Protein 7Z5Z (pdb70)

Sequence (339 aa):
PVLNLNDPQAVERYEEFMRQSPYGQVTQDLGWAKVKNNWEPVDVYLEDDQGAIIAAMSMLLGDTPTDKKFAYASKGPVMDVTDVDLLDRLVDEAVKALDGRAYVLRFDPEVAYSDEFNTTLQDHGYVTRNRNVADAGMHATIQPRLNMVLDLTKFPDAKTTLDLYPSKTKSKIKRPFRDGVEVHSGNSATELDEFFKTYTTMAERHGITHRPIEYFQRMQAAFDADTMRIFVAEREGKLLSSTGIALKYGRKIWYMYAGSSMDGNTYYAPYAVQSEMIQWALDTNTDLYDLGGIESESTDDSLYVFKHVFVKDAPREYIGEIDKVLDPEVYAELVKDGHAC

GO terms:
  GO:0009252 peptidoglycan biosynthetic process (P, IDA)
  GO:0047206 UDP-N-acetylmuramoylpentapeptide-lysine N6-alanyltransferase activity (F, IDA)
  GO:0047206 UDP-N-acetylmuramoylpentapeptide-lysine N6-alanyltransferase activity (F, EXP)

Structure (mmCIF, N/CA/C/O backbone):
data_7Z5Z
#
_entry.id   7Z5Z
#
_cell.length_a   42.190
_cell.length_b   101.490
_cell.length_c   46.260
_cell.angle_alpha   90.000
_cell.angle_beta   102.510
_cell.angle_gamma   90.000
#
_symmetry.space_group_name_H-M   'P 1 21 1'
#
loop_
_entity.id
_entity.type
_entity.pdbx_description
1 polymer 'UDP-N-acetylmuramoylpentapeptide-lysine N(6)-alanyltransferase'
2 polymer "DNA (5'-D(P*AP*CP*C)-R(P*(A9Z))-3')"
3 polymer UDP-MurNAc-pentapeptide
4 non-polymer GLYCEROL
5 non-polymer "URIDINE-5'-DIPHOSPHATE"
6 non-polymer 'N-acetyl-alpha-muramic acid'
7 water water
#
loop_
_atom_site.group_PDB
_atom_site.id
_atom_site.type_symbol
_atom_site.label_atom_id
_atom_site.label_alt_id
_atom_site.label_comp_id
_atom_site.label_asym_id
_atom_site.label_entity_id
_atom_site.label_seq_id
_atom_site.pdbx_PDB_ins_code
_atom_site.Cartn_x
_atom_site.Cartn_y
_atom_site.Cartn_z
_atom_site.occupancy
_atom_site.B_iso_or_equiv
_atom_site.auth_seq_id
_atom_site.auth_comp_id
_atom_site.auth_asym_id
_atom_site.auth_atom_id
_atom_site.pdbx_PDB_model_num
ATOM 1 N N . PRO A 1 2 ? -10.482 -16.860 0.152 1.00 32.60 1 PRO A N 1
ATOM 2 C CA . PRO A 1 2 ? -9.438 -17.471 -0.675 1.00 35.11 1 PRO A CA 1
ATOM 3 C C . PRO A 1 2 ? -8.038 -17.109 -0.192 1.00 31.36 1 PRO A C 1
ATOM 4 O O . PRO A 1 2 ? -7.884 -16.205 0.629 1.00 29.95 1 PRO A O 1
ATOM 8 N N . VAL A 1 3 ? -7.035 -17.836 -0.675 1.00 30.58 2 VAL A N 1
ATOM 9 C CA . VAL A 1 3 ? -5.637 -17.534 -0.396 1.00 27.95 2 VAL A CA 1
ATOM 10 C C . VAL A 1 3 ? -5.073 -16.737 -1.561 1.00 32.60 2 VAL A C 1
ATOM 11 O O . VAL A 1 3 ? -5.401 -16.993 -2.726 1.00 35.76 2 VAL A O 1
ATOM 15 N N . LEU A 1 4 ? -4.218 -15.764 -1.251 1.00 27.53 3 LEU A N 1
ATOM 16 C CA . LEU A 1 4 ? -3.651 -14.910 -2.278 1.00 29.60 3 LEU A CA 1
ATOM 17 C C . LEU A 1 4 ? -2.458 -15.612 -2.912 1.00 29.83 3 LEU A C 1
ATOM 18 O O . LEU A 1 4 ? -1.579 -16.112 -2.206 1.00 28.92 3 LEU A O 1
ATOM 23 N N . ASN A 1 5 ? -2.429 -15.650 -4.240 1.00 28.55 4 ASN A N 1
ATOM 24 C CA . ASN A 1 5 ? -1.272 -16.159 -4.968 1.00 33.42 4 ASN A CA 1
ATOM 25 C C . ASN A 1 5 ? -0.292 -15.004 -5.144 1.00 33.56 4 ASN A C 1
ATOM 26 O O . ASN A 1 5 ? -0.519 -14.097 -5.954 1.00 31.02 4 ASN A O 1
ATOM 31 N N . LEU A 1 6 ? 0.798 -15.039 -4.381 1.00 32.80 5 LEU A N 1
ATOM 32 C CA . LEU A 1 6 ? 1.763 -13.947 -4.397 1.00 34.07 5 LEU A CA 1
ATOM 33 C C . LEU A 1 6 ? 2.461 -13.784 -5.743 1.00 34.55 5 LEU A C 1
ATOM 34 O O . LEU A 1 6 ? 3.098 -12.751 -5.968 1.00 33.91 5 LEU A O 1
ATOM 39 N N . ASN A 1 7 ? 2.340 -14.759 -6.646 1.00 34.29 6 ASN A N 1
ATOM 40 C CA . ASN A 1 7 ? 2.957 -14.697 -7.966 1.00 35.18 6 ASN A CA 1
ATOM 41 C C . ASN A 1 7 ? 2.026 -14.154 -9.051 1.00 36.92 6 ASN A C 1
ATOM 42 O O . ASN A 1 7 ? 2.427 -14.081 -10.214 1.00 34.95 6 ASN A O 1
ATOM 47 N N . ASP A 1 8 ? 0.800 -13.764 -8.699 1.00 34.28 7 ASP A N 1
ATOM 48 C CA . ASP A 1 8 ? -0.190 -13.251 -9.642 1.00 33.47 7 ASP A CA 1
ATOM 49 C C . ASP A 1 8 ? -0.283 -11.749 -9.405 1.00 32.98 7 ASP A C 1
ATOM 50 O O . ASP A 1 8 ? -0.932 -11.317 -8.441 1.00 33.24 7 ASP A O 1
ATOM 55 N N . PRO A 1 9 ? 0.344 -10.911 -10.237 1.00 33.38 8 PRO A N 1
ATOM 56 C CA . PRO A 1 9 ? 0.383 -9.471 -9.919 1.00 33.58 8 PRO A CA 1
ATOM 57 C C . PRO A 1 9 ? -0.982 -8.820 -9.921 1.00 33.58 8 PRO A C 1
ATOM 58 O O . PRO A 1 9 ? -1.209 -7.863 -9.167 1.00 31.08 8 PRO A O 1
ATOM 62 N N . GLN A 1 10 ? -1.902 -9.302 -10.751 1.00 32.73 9 GLN A N 1
ATOM 63 C CA . GLN A 1 10 ? -3.245 -8.742 -10.753 1.00 34.41 9 GLN A CA 1
ATOM 64 C C . GLN A 1 10 ? -3.952 -9.021 -9.430 1.00 32.93 9 GLN A C 1
ATOM 65 O O . GLN A 1 10 ? -4.552 -8.120 -8.833 1.00 33.00 9 GLN A O 1
ATOM 71 N N . ALA A 1 11 ? -3.879 -10.264 -8.944 1.00 32.38 10 ALA A N 1
ATOM 72 C CA . ALA A 1 11 ? -4.443 -10.561 -7.633 1.00 31.04 10 ALA A CA 1
ATOM 73 C C . ALA A 1 11 ? -3.756 -9.754 -6.538 1.00 29.74 10 ALA A C 1
ATOM 74 O O . ALA A 1 11 ? -4.417 -9.247 -5.626 1.00 29.18 10 ALA A O 1
ATOM 76 N N . VAL A 1 12 ? -2.426 -9.638 -6.600 1.00 28.78 11 VAL A N 1
ATOM 77 C CA . VAL A 1 12 ? -1.697 -8.889 -5.578 1.00 28.25 11 VAL A CA 1
ATOM 78 C C . VAL A 1 12 ? -2.117 -7.426 -5.578 1.00 30.70 11 VAL A C 1
ATOM 79 O O . VAL A 1 12 ? -2.322 -6.821 -4.513 1.00 30.30 11 VAL A O 1
ATOM 83 N N . GLU A 1 13 ? -2.284 -6.840 -6.767 1.00 29.56 12 GLU A N 1
ATOM 84 C CA . GLU A 1 13 ? -2.705 -5.444 -6.836 1.00 33.85 12 GLU A CA 1
ATOM 85 C C . GLU A 1 13 ? -4.106 -5.254 -6.274 1.00 31.76 12 GLU A C 1
ATOM 86 O O . GLU A 1 13 ? -4.362 -4.274 -5.569 1.00 30.64 12 GLU A O 1
ATOM 92 N N . ARG A 1 14 ? -5.021 -6.185 -6.561 1.00 30.94 13 ARG A N 1
ATOM 93 C CA . ARG A 1 14 ? -6.374 -6.082 -6.024 1.00 28.63 13 ARG A CA 1
ATOM 94 C C . ARG A 1 14 ? -6.367 -6.168 -4.500 1.00 28.76 13 ARG A C 1
ATOM 95 O O . ARG A 1 14 ? -7.096 -5.432 -3.821 1.00 29.07 13 ARG A O 1
ATOM 103 N N . TYR A 1 15 ? -5.547 -7.066 -3.947 1.00 28.00 14 TYR A N 1
ATOM 104 C CA . TYR A 1 15 ? -5.389 -7.165 -2.498 1.00 25.61 14 TYR A CA 1
ATOM 105 C C . TYR A 1 15 ? -4.804 -5.877 -1.934 1.00 28.40 14 TYR A C 1
ATOM 106 O O . TYR A 1 15 ? -5.277 -5.348 -0.922 1.00 26.65 14 TYR A O 1
ATOM 115 N N . GLU A 1 16 ? -3.765 -5.357 -2.583 1.00 28.21 15 GLU A N 1
ATOM 116 C CA . GLU A 1 16 ? -3.156 -4.121 -2.113 1.00 29.24 15 GLU A CA 1
ATOM 117 C C . GLU A 1 16 ? -4.131 -2.956 -2.183 1.00 28.27 15 GLU A C 1
ATOM 118 O O . GLU A 1 16 ? -4.137 -2.098 -1.292 1.00 28.79 15 GLU A O 1
ATOM 124 N N . GLU A 1 17 ? -4.940 -2.883 -3.247 1.00 28.29 16 GLU A N 1
ATOM 125 C CA . GLU A 1 17 ? -5.916 -1.794 -3.337 1.00 30.36 16 GLU A CA 1
ATOM 126 C C . GLU A 1 17 ? -6.903 -1.834 -2.181 1.00 28.09 16 GLU A C 1
ATOM 127 O O . GLU A 1 17 ? -7.217 -0.795 -1.590 1.00 29.89 16 GLU A O 1
ATOM 133 N N . PHE A 1 18 ? -7.392 -3.022 -1.830 1.00 27.11 17 PHE A N 1
ATOM 134 C CA . PHE A 1 18 ? -8.245 -3.124 -0.651 1.00 25.10 17 PHE A CA 1
ATOM 135 C C . PHE A 1 18 ? -7.512 -2.629 0.587 1.00 24.06 17 PHE A C 1
ATOM 136 O O . PHE A 1 18 ? -8.067 -1.875 1.396 1.00 24.42 17 PHE A O 1
ATOM 144 N N . MET A 1 19 ? -6.257 -3.057 0.760 1.00 25.84 18 MET A N 1
ATOM 145 C CA . MET A 1 19 ? -5.533 -2.749 1.987 1.00 23.10 18 MET A CA 1
ATOM 146 C C . MET A 1 19 ? -5.292 -1.248 2.117 1.00 26.16 18 MET A C 1
ATOM 147 O O . MET A 1 19 ? -5.532 -0.660 3.181 1.00 29.52 18 MET A O 1
ATOM 152 N N . ARG A 1 20 ? -4.880 -0.606 1.022 1.00 24.76 19 ARG A N 1
ATOM 153 C CA . ARG A 1 20 ? -4.508 0.807 1.065 1.00 26.48 19 ARG A CA 1
ATOM 154 C C . ARG A 1 20 ? -5.712 1.720 1.248 1.00 28.18 19 ARG A C 1
ATOM 155 O O . ARG A 1 20 ? -5.559 2.853 1.723 1.00 30.57 19 ARG A O 1
ATOM 163 N N . GLN A 1 21 ? -6.899 1.274 0.857 1.00 27.20 20 GLN A N 1
ATOM 164 C CA . GLN A 1 21 ? -8.088 2.114 0.876 1.00 29.71 20 GLN A CA 1
ATOM 165 C C . GLN A 1 21 ? -9.009 1.837 2.063 1.00 28.46 20 GLN A C 1
ATOM 166 O O . GLN A 1 21 ? -9.948 2.609 2.293 1.00 28.58 20 GLN A O 1
ATOM 172 N N . SER A 1 22 ? -8.761 0.766 2.821 1.00 27.06 21 SER A N 1
ATOM 173 C CA . SER A 1 22 ? -9.626 0.431 3.947 1.00 25.42 21 SER A CA 1
ATOM 174 C C . SER A 1 22 ? -9.379 1.371 5.123 1.00 28.26 21 SER A C 1
ATOM 175 O O . SER A 1 22 ? -8.227 1.657 5.458 1.00 24.70 21 SER A O 1
ATOM 178 N N . PRO A 1 23 ? -10.433 1.800 5.824 1.00 26.95 22 PRO A N 1
ATOM 179 C CA . PRO A 1 23 ? -10.218 2.527 7.086 1.00 25.99 22 PRO A CA 1
ATOM 180 C C . PRO A 1 23 ? -9.529 1.701 8.156 1.00 25.14 22 PRO A C 1
ATOM 181 O O . PRO A 1 23 ? -9.042 2.268 9.135 1.00 26.79 22 PRO A O 1
ATOM 185 N N . TYR A 1 24 ? -9.467 0.380 8.003 1.00 23.77 23 TYR A N 1
ATOM 186 C CA . TYR A 1 24 ? -8.786 -0.497 8.947 1.00 23.23 23 TYR A CA 1
ATOM 187 C C . TYR A 1 24 ? -7.370 -0.848 8.504 1.00 22.64 23 TYR A C 1
ATOM 188 O O . TYR A 1 24 ? -6.719 -1.683 9.143 1.00 24.25 23 TYR A O 1
ATOM 197 N N . GLY A 1 25 ? -6.887 -0.233 7.425 1.00 22.26 24 GLY A N 1
ATOM 198 C CA . GLY A 1 25 ? -5.583 -0.588 6.898 1.00 23.40 24 GLY A CA 1
ATOM 199 C C . GLY A 1 25 ? -4.467 -0.285 7.877 1.00 26.32 24 GLY A C 1
ATOM 200 O O . GLY A 1 25 ? -4.525 0.668 8.651 1.00 25.02 24 GLY A O 1
ATOM 201 N N . GLN A 1 26 ? -3.433 -1.126 7.833 1.00 21.78 25 GLN A N 1
ATOM 202 C CA . GLN A 1 26 ? -2.283 -1.020 8.714 1.00 24.69 25 GLN A CA 1
ATOM 203 C C . GLN A 1 26 ? -1.052 -1.334 7.883 1.00 22.54 25 GLN A C 1
ATOM 204 O O . GLN A 1 26 ? -1.086 -2.234 7.034 1.00 21.60 25 GLN A O 1
ATOM 210 N N . VAL A 1 27 ? 0.031 -0.587 8.108 1.00 22.39 26 VAL A N 1
ATOM 211 C CA . VAL A 1 27 ? 1.241 -0.850 7.339 1.00 22.01 26 VAL A CA 1
ATOM 212 C C . VAL A 1 27 ? 1.755 -2.265 7.586 1.00 21.61 26 VAL A C 1
ATOM 213 O O . VAL A 1 27 ? 2.258 -2.920 6.662 1.00 22.91 26 VAL A O 1
ATOM 217 N N . THR A 1 28 ? 1.610 -2.773 8.812 1.00 21.84 27 THR A N 1
ATOM 218 C CA . THR A 1 28 ? 2.045 -4.135 9.130 1.00 21.21 27 THR A CA 1
ATOM 219 C C . THR A 1 28 ? 1.181 -5.221 8.503 1.00 23.02 27 THR A C 1
ATOM 220 O O . THR A 1 28 ? 1.528 -6.400 8.616 1.00 23.01 27 THR A O 1
ATOM 224 N N . GLN A 1 29 ? 0.059 -4.858 7.879 1.00 20.92 28 GLN A N 1
ATOM 225 C CA . GLN A 1 29 ? -0.735 -5.782 7.088 1.00 21.26 28 GLN A CA 1
ATOM 226 C C . GLN A 1 29 ? -0.526 -5.599 5.596 1.00 23.17 28 GLN A C 1
ATOM 227 O O . GLN A 1 29 ? -1.071 -6.366 4.801 1.00 23.16 28 GLN A O 1
ATOM 233 N N . ASP A 1 30 ? 0.235 -4.590 5.190 1.00 23.45 29 ASP A N 1
ATOM 234 C CA . ASP A 1 30 ? 0.529 -4.434 3.782 1.00 23.70 29 ASP A CA 1
ATOM 235 C C . ASP A 1 30 ? 1.433 -5.576 3.342 1.00 26.19 29 ASP A C 1
ATOM 236 O O . ASP A 1 30 ? 2.196 -6.129 4.139 1.00 25.70 29 ASP A O 1
ATOM 241 N N . LEU A 1 31 ? 1.349 -5.932 2.060 1.00 26.10 30 LEU A N 1
ATOM 242 C CA . LEU A 1 31 ? 2.246 -6.973 1.572 1.00 26.26 30 LEU A CA 1
ATOM 243 C C . LEU A 1 31 ? 3.701 -6.527 1.576 1.00 27.38 30 LEU A C 1
ATOM 244 O O . LEU A 1 31 ? 4.594 -7.379 1.585 1.00 29.86 30 LEU A O 1
ATOM 249 N N . GLY A 1 32 ? 3.966 -5.220 1.584 1.00 26.68 31 GLY A N 1
ATOM 250 C CA . GLY A 1 32 ? 5.348 -4.780 1.716 1.00 26.36 31 GLY A CA 1
ATOM 251 C C . GLY A 1 32 ? 5.963 -5.135 3.049 1.00 24.71 31 GLY A C 1
ATOM 252 O O . GLY A 1 32 ? 7.193 -5.226 3.149 1.00 24.44 31 GLY A O 1
ATOM 253 N N . TRP A 1 33 ? 5.137 -5.359 4.075 1.00 22.96 32 TRP A N 1
ATOM 254 C CA . TRP A 1 33 ? 5.664 -5.738 5.380 1.00 23.34 32 TRP A CA 1
ATOM 255 C C . TRP A 1 33 ? 6.359 -7.094 5.328 1.00 24.10 32 TRP A C 1
ATOM 256 O O . TRP A 1 33 ? 7.335 -7.319 6.061 1.00 22.82 32 TRP A O 1
ATOM 267 N N . ALA A 1 34 ? 5.899 -7.994 4.452 1.00 24.53 33 ALA A N 1
ATOM 268 C CA . ALA A 1 34 ? 6.581 -9.275 4.291 1.00 25.44 33 ALA A CA 1
ATOM 269 C C . ALA A 1 34 ? 7.986 -9.093 3.733 1.00 24.50 33 ALA A C 1
ATOM 270 O O . ALA A 1 34 ? 8.883 -9.878 4.056 1.00 27.31 33 ALA A O 1
ATOM 272 N N . LYS A 1 35 ? 8.193 -8.084 2.885 1.00 25.24 34 LYS A N 1
ATOM 273 C CA . LYS A 1 35 ? 9.544 -7.812 2.388 1.00 27.09 34 LYS A CA 1
ATOM 274 C C . LYS A 1 35 ? 10.452 -7.296 3.498 1.00 27.34 34 LYS A C 1
ATOM 275 O O . LYS A 1 35 ? 11.654 -7.597 3.522 1.00 26.39 34 LYS A O 1
ATOM 281 N N . VAL A 1 36 ? 9.903 -6.484 4.402 1.00 25.76 35 VAL A N 1
ATOM 282 C CA . VAL A 1 36 ? 10.625 -6.087 5.607 1.00 24.18 35 VAL A CA 1
ATOM 283 C C . VAL A 1 36 ? 10.975 -7.309 6.449 1.00 25.30 35 VAL A C 1
ATOM 284 O O . VAL A 1 36 ? 12.143 -7.529 6.802 1.00 25.49 35 VAL A O 1
ATOM 288 N N . LYS A 1 37 ? 9.969 -8.125 6.773 1.00 23.32 36 LYS A N 1
ATOM 289 C CA . LYS A 1 37 ? 10.137 -9.333 7.583 1.00 23.44 36 LYS A CA 1
ATOM 290 C C . LYS A 1 37 ? 10.567 -10.501 6.698 1.00 26.10 36 LYS A C 1
ATOM 291 O O . LYS A 1 37 ? 9.885 -11.511 6.592 1.00 23.97 36 LYS A O 1
ATOM 297 N N . ASN A 1 38 ? 11.731 -10.348 6.060 1.00 25.09 37 ASN A N 1
ATOM 298 C CA . ASN A 1 38 ? 12.120 -11.309 5.035 1.00 29.68 37 ASN A CA 1
ATOM 299 C C . ASN A 1 38 ? 12.539 -12.656 5.611 1.00 25.43 37 ASN A C 1
ATOM 300 O O . ASN A 1 38 ? 12.677 -13.611 4.842 1.00 28.05 37 ASN A O 1
ATOM 305 N N . ASN A 1 39 ? 12.711 -12.764 6.931 1.00 24.65 38 ASN A N 1
ATOM 306 C CA . ASN A 1 39 ? 12.979 -14.032 7.600 1.00 26.34 38 ASN A CA 1
ATOM 307 C C . ASN A 1 39 ? 11.722 -14.794 7.998 1.00 24.65 38 ASN A C 1
ATOM 308 O O . ASN A 1 39 ? 11.835 -15.861 8.611 1.00 28.50 38 ASN A O 1
ATOM 313 N N . TRP A 1 40 ? 10.545 -14.284 7.653 1.00 23.22 39 TRP A N 1
ATOM 314 C CA . TRP A 1 40 ? 9.259 -14.915 7.925 1.00 24.85 39 TRP A CA 1
ATOM 315 C C . TRP A 1 40 ? 8.631 -15.344 6.605 1.00 24.93 39 TRP A C 1
ATOM 316 O O . TRP A 1 40 ? 8.929 -14.776 5.549 1.00 25.85 39 TRP A O 1
ATOM 327 N N . GLU A 1 41 ? 7.756 -16.353 6.667 1.00 25.45 40 GLU A N 1
ATOM 328 C CA . GLU A 1 41 ? 7.070 -16.847 5.474 1.00 25.19 40 GLU A CA 1
ATOM 329 C C . GLU A 1 41 ? 5.687 -16.224 5.379 1.00 24.18 40 GLU A C 1
ATOM 330 O O . GLU A 1 41 ? 4.922 -16.299 6.350 1.00 25.62 40 GLU A O 1
ATOM 336 N N . PRO A 1 42 ? 5.333 -15.608 4.246 1.00 24.71 41 PRO A N 1
ATOM 337 C CA . PRO A 1 42 ? 4.027 -14.948 4.127 1.00 24.28 41 PRO A CA 1
ATOM 338 C C . PRO A 1 42 ? 2.954 -15.898 3.634 1.00 23.17 41 PRO A C 1
ATOM 339 O O . PRO A 1 42 ? 3.171 -16.719 2.740 1.00 27.26 41 PRO A O 1
ATOM 343 N N . VAL A 1 43 ? 1.771 -15.761 4.236 1.00 24.19 42 VAL A N 1
ATOM 344 C CA . VAL A 1 43 ? 0.556 -16.444 3.802 1.00 24.25 42 VAL A CA 1
ATOM 345 C C . VAL A 1 43 ? -0.574 -15.438 3.986 1.00 24.76 42 VAL A C 1
ATOM 346 O O . VAL A 1 43 ? -0.758 -14.910 5.086 1.00 23.77 42 VAL A O 1
ATOM 350 N N . ASP A 1 44 ? -1.299 -15.136 2.915 1.00 24.82 43 ASP A N 1
ATOM 351 C CA . ASP A 1 44 ? -2.304 -14.073 2.942 1.00 22.62 43 ASP A CA 1
ATOM 352 C C . ASP A 1 44 ? -3.648 -14.588 2.441 1.00 25.13 43 ASP A C 1
ATOM 353 O O . ASP A 1 44 ? -3.716 -15.319 1.449 1.00 27.33 43 ASP A O 1
ATOM 358 N N . VAL A 1 45 ? -4.720 -14.198 3.126 1.00 24.90 44 VAL A N 1
ATOM 359 C CA . VAL A 1 45 ? -6.058 -14.652 2.767 1.00 23.58 44 VAL A CA 1
ATOM 360 C C . VAL A 1 45 ? -7.018 -13.473 2.770 1.00 24.66 44 VAL A C 1
ATOM 361 O O . VAL A 1 45 ? -6.747 -12.419 3.347 1.00 25.53 44 VAL A O 1
ATOM 365 N N . TYR A 1 46 ? -8.172 -13.678 2.149 1.00 26.11 45 TYR A N 1
ATOM 366 C CA . TYR A 1 46 ? -9.166 -12.615 2.061 1.00 23.07 45 TYR A CA 1
ATOM 367 C C . TYR A 1 46 ? -10.537 -13.248 1.867 1.00 26.12 45 TYR A C 1
ATOM 368 O O . TYR A 1 46 ? -10.663 -14.435 1.556 1.00 28.57 45 TYR A O 1
ATOM 377 N N . LEU A 1 47 ? -11.564 -12.435 2.052 1.00 26.97 46 LEU A N 1
ATOM 378 C CA . LEU A 1 47 ? -12.936 -12.830 1.778 1.00 29.01 46 LEU A CA 1
ATOM 379 C C . LEU A 1 47 ? -13.520 -11.844 0.781 1.00 30.93 46 LEU A C 1
ATOM 380 O O . LEU A 1 47 ? -13.097 -10.691 0.714 1.00 28.86 46 LEU A O 1
ATOM 385 N N . GLU A 1 48 ? -14.511 -12.292 0.015 1.00 33.43 47 GLU A N 1
ATOM 386 C CA . GLU A 1 48 ? -15.168 -11.434 -0.957 1.00 32.97 47 GLU A CA 1
ATOM 387 C C . GLU A 1 48 ? -16.655 -11.347 -0.644 1.00 34.81 47 GLU A C 1
ATOM 388 O O . GLU A 1 48 ? -17.228 -12.254 -0.030 1.00 36.44 47 GLU A O 1
ATOM 394 N N . ASP A 1 49 ? -17.275 -10.244 -1.069 1.00 36.56 48 ASP A N 1
ATOM 395 C CA . ASP A 1 49 ? -18.726 -10.102 -0.977 1.00 35.63 48 ASP A CA 1
ATOM 396 C C . ASP A 1 49 ? -19.376 -10.862 -2.132 1.00 42.01 48 ASP A C 1
ATOM 397 O O . ASP A 1 49 ? -18.702 -11.535 -2.917 1.00 39.87 48 ASP A O 1
ATOM 402 N N . ASP A 1 50 ? -20.703 -10.753 -2.265 1.00 45.03 49 ASP A N 1
ATOM 403 C CA . ASP A 1 50 ? -21.392 -11.508 -3.308 1.00 48.31 49 ASP A CA 1
ATOM 404 C C . ASP A 1 50 ? -21.059 -11.016 -4.714 1.00 48.33 49 ASP A C 1
ATOM 405 O O . ASP A 1 50 ? -21.303 -11.743 -5.683 1.00 48.78 49 ASP A O 1
ATOM 410 N N . GLN A 1 51 ? -20.503 -9.810 -4.850 1.00 45.79 50 GLN A N 1
ATOM 411 C CA . GLN A 1 51 ? -20.067 -9.297 -6.144 1.00 46.19 50 GLN A CA 1
ATOM 412 C C . GLN A 1 51 ? -18.576 -9.497 -6.402 1.00 45.80 50 GLN A C 1
ATOM 413 O O . GLN A 1 51 ? -18.054 -8.963 -7.385 1.00 46.44 50 GLN A O 1
ATOM 419 N N . GLY A 1 52 ? -17.886 -10.259 -5.557 1.00 40.05 51 GLY A N 1
ATOM 420 C CA . GLY A 1 52 ? -16.496 -10.572 -5.802 1.00 42.55 51 GLY A CA 1
ATOM 421 C C . GLY A 1 52 ? -15.504 -9.526 -5.349 1.00 37.34 51 GLY A C 1
ATOM 422 O O . GLY A 1 52 ? -14.305 -9.687 -5.607 1.00 42.29 51 GLY A O 1
ATOM 423 N N . ALA A 1 53 ? -15.956 -8.466 -4.684 1.00 39.47 52 ALA A N 1
ATOM 424 C CA . ALA A 1 53 ? -15.052 -7.451 -4.155 1.00 36.03 52 ALA A CA 1
ATOM 425 C C . ALA A 1 53 ? -14.483 -7.903 -2.815 1.00 34.84 52 ALA A C 1
ATOM 426 O O . ALA A 1 53 ? -15.188 -8.496 -1.997 1.00 32.97 52 ALA A O 1
ATOM 428 N N . ILE A 1 54 ? -13.202 -7.606 -2.574 1.00 29.86 53 ILE A N 1
ATOM 429 C CA . ILE A 1 54 ? -12.627 -7.949 -1.279 1.00 29.07 53 ILE A CA 1
ATOM 430 C C . ILE A 1 54 ? -13.330 -7.159 -0.185 1.00 30.03 53 ILE A C 1
ATOM 431 O O . ILE A 1 54 ? -13.550 -5.947 -0.309 1.00 28.87 53 ILE A O 1
ATOM 436 N N . ILE A 1 55 ? -13.701 -7.850 0.890 1.00 28.40 54 ILE A N 1
ATOM 437 C CA . ILE A 1 55 ? -14.319 -7.211 2.047 1.00 29.24 54 ILE A CA 1
ATOM 438 C C . ILE A 1 55 ? -13.528 -7.389 3.331 1.00 27.29 54 ILE A C 1
ATOM 439 O O . ILE A 1 55 ? -13.806 -6.686 4.313 1.00 27.75 54 ILE A O 1
ATOM 444 N N . ALA A 1 56 ? -12.540 -8.282 3.363 1.00 26.10 55 ALA A N 1
ATOM 445 C CA . ALA A 1 56 ? -11.775 -8.520 4.574 1.00 26.05 55 ALA A CA 1
ATOM 446 C C . ALA A 1 56 ? -10.490 -9.201 4.145 1.00 23.59 55 ALA A C 1
ATOM 447 O O . ALA A 1 56 ? -10.498 -9.969 3.184 1.00 24.83 55 ALA A O 1
ATOM 449 N N . ALA A 1 57 ? -9.388 -8.894 4.824 1.00 24.60 56 ALA A N 1
ATOM 450 C CA . ALA A 1 57 ? -8.126 -9.518 4.454 1.00 25.54 56 ALA A CA 1
ATOM 451 C C . ALA A 1 57 ? -7.244 -9.695 5.680 1.00 21.84 56 ALA A C 1
ATOM 452 O O . ALA A 1 57 ? -7.332 -8.935 6.645 1.00 22.36 56 ALA A O 1
ATOM 454 N N . MET A 1 58 ? -6.388 -10.713 5.628 1.00 24.61 57 MET A N 1
ATOM 455 C CA . MET A 1 58 ? -5.457 -10.986 6.712 1.00 25.05 57 MET A CA 1
ATOM 456 C C . MET A 1 58 ? -4.110 -11.366 6.124 1.00 24.12 57 MET A C 1
ATOM 457 O O . MET A 1 58 ? -4.000 -12.386 5.432 1.00 24.97 57 MET A O 1
ATOM 462 N N . SER A 1 59 ? -3.084 -10.595 6.453 1.00 20.92 58 SER A N 1
ATOM 463 C CA . SER A 1 59 ? -1.714 -10.873 6.031 1.00 23.73 58 SER A CA 1
ATOM 464 C C . SER A 1 59 ? -1.004 -11.560 7.185 1.00 24.55 58 SER A C 1
ATOM 465 O O . SER A 1 59 ? -0.885 -10.992 8.273 1.00 24.82 58 SER A O 1
ATOM 468 N N . MET A 1 60 ? -0.550 -12.791 6.964 1.00 23.05 59 MET A N 1
ATOM 469 C CA . MET A 1 60 ? 0.079 -13.555 8.024 1.00 21.00 59 MET A CA 1
ATOM 470 C C . MET A 1 60 ? 1.564 -13.723 7.708 1.00 23.72 59 MET A C 1
ATOM 471 O O . MET A 1 60 ? 1.973 -13.768 6.544 1.00 25.08 59 MET A O 1
ATOM 476 N N . LEU A 1 61 ? 2.365 -13.792 8.754 1.00 20.79 60 LEU A N 1
ATOM 477 C CA . LEU A 1 61 ? 3.778 -14.130 8.617 1.00 21.38 60 LEU A CA 1
ATOM 478 C C . LEU A 1 61 ? 4.044 -15.307 9.536 1.00 22.69 60 LEU A C 1
ATOM 479 O O . LEU A 1 61 ? 3.599 -15.308 10.687 1.00 23.16 60 LEU A O 1
ATOM 484 N N . LEU A 1 62 ? 4.772 -16.309 9.033 1.00 21.86 61 LEU A N 1
ATOM 485 C CA . LEU A 1 62 ? 5.008 -17.541 9.769 1.00 22.00 61 LEU A CA 1
ATOM 486 C C . LEU A 1 62 ? 6.458 -17.571 10.220 1.00 23.18 61 LEU A C 1
ATOM 487 O O . LEU A 1 62 ? 7.367 -17.397 9.398 1.00 25.99 61 LEU A O 1
ATOM 492 N N . GLY A 1 63 ? 6.664 -17.775 11.519 1.00 23.70 62 GLY A N 1
ATOM 493 C CA . GLY A 1 63 ? 8.010 -17.833 12.067 1.00 25.08 62 GLY A CA 1
ATOM 494 C C . GLY A 1 63 ? 8.342 -19.149 12.729 1.00 26.00 62 GLY A C 1
ATOM 495 O O . GLY A 1 63 ? 7.453 -19.945 13.032 1.00 25.62 62 GLY A O 1
ATOM 496 N N . ASP A 1 64 ? 9.632 -19.398 12.945 1.00 26.14 63 ASP A N 1
ATOM 497 C CA . ASP A 1 64 ? 10.052 -20.655 13.532 1.00 28.46 63 ASP A CA 1
ATOM 498 C C . ASP A 1 64 ? 9.871 -20.635 15.046 1.00 28.35 63 ASP A C 1
ATOM 499 O O . ASP A 1 64 ? 9.767 -19.579 15.675 1.00 27.97 63 ASP A O 1
ATOM 504 N N . THR A 1 65 ? 9.826 -21.834 15.626 1.00 27.24 64 THR A N 1
ATOM 505 C CA . THR A 1 65 ? 9.763 -22.064 17.065 1.00 26.86 64 THR A CA 1
ATOM 506 C C . THR A 1 65 ? 10.719 -23.205 17.389 1.00 27.28 64 THR A C 1
ATOM 507 O O . THR A 1 65 ? 11.220 -23.863 16.467 1.00 26.77 64 THR A O 1
ATOM 511 N N . PRO A 1 66 ? 10.971 -23.503 18.665 1.00 26.28 65 PRO A N 1
ATOM 512 C CA . PRO A 1 66 ? 11.770 -24.684 19.017 1.00 27.82 65 PRO A CA 1
ATOM 513 C C . PRO A 1 66 ? 11.039 -26.008 18.851 1.00 27.96 65 PRO A C 1
ATOM 514 O O . PRO A 1 66 ? 11.543 -27.038 19.310 1.00 29.61 65 PRO A O 1
ATOM 518 N N . THR A 1 67 ? 9.858 -26.020 18.241 1.00 27.81 66 THR A N 1
ATOM 519 C CA . THR A 1 67 ? 9.084 -27.236 18.024 1.00 27.11 66 THR A CA 1
ATOM 520 C C . THR A 1 67 ? 8.939 -27.480 16.524 1.00 27.98 66 THR A C 1
ATOM 521 O O . THR A 1 67 ? 9.465 -26.734 15.702 1.00 29.26 66 THR A O 1
ATOM 525 N N . ASP A 1 68 ? 8.168 -28.510 16.166 1.00 29.62 67 ASP A N 1
ATOM 526 C CA . ASP A 1 68 ? 7.928 -28.795 14.758 1.00 32.08 67 ASP A CA 1
ATOM 527 C C . ASP A 1 68 ? 6.923 -27.831 14.122 1.00 33.19 67 ASP A C 1
ATOM 528 O O . ASP A 1 68 ? 6.720 -27.882 12.905 1.00 35.78 67 ASP A O 1
ATOM 533 N N . LYS A 1 69 ? 6.320 -26.940 14.898 1.00 30.31 68 LYS A N 1
ATOM 534 C CA . LYS A 1 69 ? 5.246 -26.087 14.414 1.00 27.22 68 LYS A CA 1
ATOM 535 C C . LYS A 1 69 ? 5.749 -24.662 14.194 1.00 27.83 68 LYS A C 1
ATOM 536 O O . LYS A 1 69 ? 6.757 -24.243 14.762 1.00 29.82 68 LYS A O 1
ATOM 542 N N . LYS A 1 70 ? 5.042 -23.929 13.339 1.00 25.10 69 LYS A N 1
ATOM 543 C CA . LYS A 1 70 ? 5.310 -22.521 13.086 1.00 25.35 69 LYS A CA 1
ATOM 544 C C . LYS A 1 70 ? 4.400 -21.646 13.943 1.00 25.48 69 LYS A C 1
ATOM 545 O O . LYS A 1 70 ? 3.342 -22.068 14.410 1.00 25.20 69 LYS A O 1
ATOM 551 N N . PHE A 1 71 ? 4.829 -20.406 14.137 1.00 22.30 70 PHE A N 1
ATOM 552 C CA . PHE A 1 71 ? 4.027 -19.368 14.775 1.00 23.43 70 PHE A CA 1
ATOM 553 C C . PHE A 1 71 ? 3.468 -18.476 13.669 1.00 22.30 70 PHE A C 1
ATOM 554 O O . PHE A 1 71 ? 4.235 -17.862 12.924 1.00 24.36 70 PHE A O 1
ATOM 562 N N . ALA A 1 72 ? 2.137 -18.411 13.547 1.00 22.38 71 ALA A N 1
ATOM 563 C CA . ALA A 1 72 ? 1.495 -17.593 12.522 1.00 21.91 71 ALA A CA 1
ATOM 564 C C . ALA A 1 72 ? 0.998 -16.302 13.166 1.00 21.46 71 ALA A C 1
ATOM 565 O O . ALA A 1 72 ? 0.300 -16.337 14.185 1.00 23.10 71 ALA A O 1
ATOM 567 N N . TYR A 1 73 ? 1.369 -15.168 12.578 1.00 22.12 72 TYR A N 1
ATOM 568 C CA . TYR A 1 73 ? 1.194 -13.875 13.237 1.00 23.37 72 TYR A CA 1
ATOM 569 C C . TYR A 1 73 ? 0.712 -12.848 12.222 1.00 21.41 72 TYR A C 1
ATOM 570 O O . TYR A 1 73 ? 1.353 -12.646 11.189 1.00 21.78 72 TYR A O 1
ATOM 579 N N . ALA A 1 74 ? -0.434 -12.208 12.498 1.00 20.62 73 ALA A N 1
ATOM 580 C CA . ALA A 1 74 ? -0.997 -11.193 11.616 1.00 20.30 73 ALA A CA 1
ATOM 581 C C . ALA A 1 74 ? -0.922 -9.873 12.377 1.00 21.02 73 ALA A C 1
ATOM 582 O O . ALA A 1 74 ? -1.848 -9.495 13.106 1.00 21.98 73 ALA A O 1
ATOM 584 N N . SER A 1 75 ? 0.200 -9.175 12.194 1.00 20.60 74 SER A N 1
ATOM 585 C CA . SER A 1 75 ? 0.507 -7.995 12.992 1.00 21.09 74 SER A CA 1
ATOM 586 C C . SER A 1 75 ? -0.482 -6.868 12.725 1.00 21.72 74 SER A C 1
ATOM 587 O O . SER A 1 75 ? -0.566 -6.343 11.603 1.00 21.39 74 SER A O 1
ATOM 590 N N . LYS A 1 76 ? -1.170 -6.453 13.790 1.00 21.93 75 LYS A N 1
ATOM 591 C CA . LYS A 1 76 ? -2.202 -5.418 13.745 1.00 21.46 75 LYS A CA 1
ATOM 592 C C . LYS A 1 76 ? -3.294 -5.734 12.723 1.00 22.50 75 LYS A C 1
ATOM 593 O O . LYS A 1 76 ? -3.984 -4.833 12.235 1.00 24.89 75 LYS A O 1
ATOM 599 N N . GLY A 1 77 ? -3.481 -7.015 12.395 1.00 22.99 76 GLY A N 1
ATOM 600 C CA . GLY A 1 77 ? -4.578 -7.406 11.546 1.00 22.63 76 GLY A CA 1
ATOM 601 C C . GLY A 1 77 ? -5.665 -8.079 12.356 1.00 25.36 76 GLY A C 1
ATOM 602 O O . GLY A 1 77 ? -5.612 -8.138 13.587 1.00 23.82 76 GLY A O 1
ATOM 603 N N . PRO A 1 78 ? -6.691 -8.575 11.670 1.00 25.90 77 PRO A N 1
ATOM 604 C CA . PRO A 1 78 ? -6.896 -8.468 10.228 1.00 25.56 77 PRO A CA 1
ATOM 605 C C . PRO A 1 78 ? -7.439 -7.102 9.852 1.00 25.58 77 PRO A C 1
ATOM 606 O O . PRO A 1 78 ? -7.729 -6.238 10.690 1.00 24.58 77 PRO A O 1
ATOM 610 N N . VAL A 1 79 ? -7.598 -6.885 8.557 1.00 22.63 78 VAL A N 1
ATOM 611 C CA . VAL A 1 79 ? -8.072 -5.614 8.036 1.00 20.48 78 VAL A CA 1
ATOM 612 C C . VAL A 1 79 ? -9.545 -5.810 7.714 1.00 24.71 78 VAL A C 1
ATOM 613 O O . VAL A 1 79 ? -9.905 -6.387 6.676 1.00 22.26 78 VAL A O 1
ATOM 617 N N . MET A 1 80 ? -10.379 -5.359 8.656 1.00 24.36 79 MET A N 1
ATOM 618 C CA . MET A 1 80 ? -11.836 -5.455 8.643 1.00 21.58 79 MET A CA 1
ATOM 619 C C . MET A 1 80 ? -12.257 -4.967 10.021 1.00 22.24 79 MET A C 1
ATOM 620 O O . MET A 1 80 ? -11.411 -4.651 10.858 1.00 25.15 79 MET A O 1
ATOM 625 N N . ASP A 1 81 ? -13.558 -4.895 10.282 1.00 23.04 80 ASP A N 1
ATOM 626 C CA . ASP A 1 81 ? -14.046 -4.552 11.617 1.00 24.06 80 ASP A CA 1
ATOM 627 C C . ASP A 1 81 ? -14.033 -5.823 12.467 1.00 27.66 80 ASP A C 1
ATOM 628 O O . ASP A 1 81 ? -14.925 -6.669 12.354 1.00 25.85 80 ASP A O 1
ATOM 633 N N . VAL A 1 82 ? -13.029 -5.966 13.340 1.00 23.85 81 VAL A N 1
ATOM 634 C CA . VAL A 1 82 ? -12.890 -7.216 14.086 1.00 26.51 81 VAL A CA 1
ATOM 635 C C . VAL A 1 82 ? -13.986 -7.414 15.126 1.00 30.41 81 VAL A C 1
ATOM 636 O O . VAL A 1 82 ? -14.164 -8.531 15.613 1.00 29.28 81 VAL A O 1
ATOM 640 N N . THR A 1 83 ? -14.724 -6.361 15.502 1.00 27.75 82 THR A N 1
ATOM 641 C CA . THR A 1 83 ? -15.876 -6.568 16.382 1.00 30.02 82 THR A CA 1
ATOM 642 C C . THR A 1 83 ? -17.034 -7.268 15.680 1.00 28.59 82 THR A C 1
ATOM 643 O O . THR A 1 83 ? -17.975 -7.702 16.352 1.00 31.96 82 THR A O 1
ATOM 647 N N . ASP A 1 84 ? -17.010 -7.348 14.351 1.00 27.42 83 ASP A N 1
ATOM 648 C CA . ASP A 1 84 ? -17.975 -8.138 13.586 1.00 29.93 83 ASP A CA 1
ATOM 649 C C . ASP A 1 84 ? -17.456 -9.570 13.633 1.00 29.23 83 ASP A C 1
ATOM 650 O O . ASP A 1 84 ? -16.835 -10.070 12.691 1.00 28.16 83 ASP A O 1
ATOM 655 N N . VAL A 1 85 ? -17.708 -10.234 14.769 1.00 29.77 84 VAL A N 1
ATOM 656 C CA . VAL A 1 85 ? -17.013 -11.496 15.058 1.00 28.84 84 VAL A CA 1
ATOM 657 C C . VAL A 1 85 ? -17.458 -12.638 14.146 1.00 30.70 84 VAL A C 1
ATOM 658 O O . VAL A 1 85 ? -16.656 -13.525 13.836 1.00 27.93 84 VAL A O 1
ATOM 662 N N . ASP A 1 86 ? -18.718 -12.652 13.692 1.00 27.88 85 ASP A N 1
ATOM 663 C CA . ASP A 1 86 ? -19.109 -13.666 12.715 1.00 31.26 85 ASP A CA 1
ATOM 664 C C . ASP A 1 86 ? -18.304 -13.553 11.425 1.00 30.04 85 ASP A C 1
ATOM 665 O O . ASP A 1 86 ? -17.889 -14.568 10.851 1.00 31.44 85 ASP A O 1
ATOM 670 N N . LEU A 1 87 ? -18.063 -12.328 10.954 1.00 26.72 86 LEU A N 1
ATOM 671 C CA . LEU A 1 87 ? -17.211 -12.164 9.784 1.00 27.11 86 LEU A CA 1
ATOM 672 C C . LEU A 1 87 ? -15.758 -12.492 10.122 1.00 24.94 86 LEU A C 1
ATOM 673 O O . LEU A 1 87 ? -15.054 -13.102 9.313 1.00 25.44 86 LEU A O 1
ATOM 678 N N . LEU A 1 88 ? -15.303 -12.107 11.318 1.00 23.31 87 LEU A N 1
ATOM 679 C CA . LEU A 1 88 ? -13.959 -12.489 11.765 1.00 25.76 87 LEU A CA 1
ATOM 680 C C . LEU A 1 88 ? -13.774 -14.004 11.727 1.00 27.04 87 LEU A C 1
ATOM 681 O O . LEU A 1 88 ? -12.753 -14.499 11.233 1.00 25.04 87 LEU A O 1
ATOM 686 N N . ASP A 1 89 ? -14.761 -14.760 12.235 1.00 25.12 88 ASP A N 1
ATOM 687 C CA . ASP A 1 89 ? -14.660 -16.221 12.209 1.00 25.88 88 ASP A CA 1
ATOM 688 C C . ASP A 1 89 ? -14.502 -16.749 10.793 1.00 25.90 88 ASP A C 1
ATOM 689 O O . ASP A 1 89 ? -13.722 -17.673 10.559 1.00 25.96 88 ASP A O 1
ATOM 694 N N . ARG A 1 90 ? -15.252 -16.199 9.838 1.00 26.00 89 ARG A N 1
ATOM 695 C CA . ARG A 1 90 ? -15.139 -16.664 8.460 1.00 26.14 89 ARG A CA 1
ATOM 696 C C . ARG A 1 90 ? -13.738 -16.428 7.903 1.00 26.73 89 ARG A C 1
ATOM 697 O O . ARG A 1 90 ? -13.176 -17.305 7.229 1.00 27.79 89 ARG A O 1
ATOM 705 N N . LEU A 1 91 ? -13.167 -15.243 8.159 1.00 23.84 90 LEU A N 1
ATOM 706 C CA . LEU A 1 91 ? -11.820 -14.942 7.666 1.00 22.39 90 LEU A CA 1
ATOM 707 C C . LEU A 1 91 ? -10.772 -15.796 8.363 1.00 24.59 90 LEU A C 1
ATOM 708 O O . LEU A 1 91 ? -9.834 -16.293 7.720 1.00 24.73 90 LEU A O 1
ATOM 713 N N . VAL A 1 92 ? -10.906 -15.971 9.677 1.00 23.97 91 VAL A N 1
ATOM 714 C CA . VAL A 1 92 ? -9.993 -16.847 10.404 1.00 25.32 91 VAL A CA 1
ATOM 715 C C . VAL A 1 92 ? -10.071 -18.280 9.880 1.00 27.32 91 VAL A C 1
ATOM 716 O O . VAL A 1 92 ? -9.045 -18.961 9.750 1.00 26.04 91 VAL A O 1
ATOM 720 N N . ASP A 1 93 ? -11.277 -18.762 9.554 1.00 26.72 92 ASP A N 1
ATOM 721 C CA . ASP A 1 93 ? -11.376 -20.103 8.969 1.00 26.90 92 ASP A CA 1
ATOM 722 C C . ASP A 1 93 ? -10.626 -20.203 7.642 1.00 28.88 92 ASP A C 1
ATOM 723 O O . ASP A 1 93 ? -9.985 -21.226 7.360 1.00 30.57 92 ASP A O 1
ATOM 728 N N . GLU A 1 94 ? -10.695 -19.157 6.809 1.00 27.19 93 GLU A N 1
ATOM 729 C CA . GLU A 1 94 ? -9.926 -19.169 5.567 1.00 27.28 93 GLU A CA 1
ATOM 730 C C . GLU A 1 94 ? -8.432 -19.178 5.860 1.00 26.93 93 GLU A C 1
ATOM 731 O O . GLU A 1 94 ? -7.655 -19.825 5.155 1.00 26.95 93 GLU A O 1
ATOM 737 N N . ALA A 1 95 ? -8.014 -18.431 6.881 1.00 25.50 94 ALA A N 1
ATOM 738 C CA . ALA A 1 95 ? -6.601 -18.389 7.245 1.00 23.83 94 ALA A CA 1
ATOM 739 C C . ALA A 1 95 ? -6.124 -19.745 7.739 1.00 29.25 94 ALA A C 1
ATOM 740 O O . ALA A 1 95 ? -5.032 -20.201 7.381 1.00 26.93 94 ALA A O 1
ATOM 742 N N . VAL A 1 96 ? -6.944 -20.415 8.547 1.00 25.83 95 VAL A N 1
ATOM 743 C CA . VAL A 1 96 ? -6.585 -21.729 9.071 1.00 26.13 95 VAL A CA 1
ATOM 744 C C . VAL A 1 96 ? -6.457 -22.753 7.947 1.00 28.32 95 VAL A C 1
ATOM 745 O O . VAL A 1 96 ? -5.541 -23.585 7.951 1.00 28.45 95 VAL A O 1
ATOM 749 N N . LYS A 1 97 ? -7.373 -22.722 6.977 1.00 28.88 96 LYS A N 1
ATOM 750 C CA . LYS A 1 97 ? -7.238 -23.585 5.808 1.00 28.47 96 LYS A CA 1
ATOM 751 C C . LYS A 1 97 ? -5.904 -23.356 5.113 1.00 30.30 96 LYS A C 1
ATOM 752 O O . LYS A 1 97 ? -5.214 -24.316 4.748 1.00 32.18 96 LYS A O 1
ATOM 758 N N . ALA A 1 98 ? -5.502 -22.090 4.964 1.00 26.85 97 ALA A N 1
ATOM 759 C CA . ALA A 1 98 ? -4.270 -21.781 4.252 1.00 28.37 97 ALA A CA 1
ATOM 760 C C . ALA A 1 98 ? -3.041 -22.201 5.034 1.00 28.03 97 ALA A C 1
ATOM 761 O O . ALA A 1 98 ? -1.996 -22.457 4.432 1.00 31.78 97 ALA A O 1
ATOM 763 N N . LEU A 1 99 ? -3.137 -22.270 6.363 1.00 28.32 98 LEU A N 1
ATOM 764 C CA . LEU A 1 99 ? -1.985 -22.678 7.161 1.00 25.09 98 LEU A CA 1
ATOM 765 C C . LEU A 1 99 ? -1.748 -24.176 7.079 1.00 30.11 98 LEU A C 1
ATOM 766 O O . LEU A 1 99 ? -0.628 -24.634 7.329 1.00 28.61 98 LEU A O 1
ATOM 771 N N . ASP A 1 100 ? -2.785 -24.952 6.767 1.00 31.48 99 ASP A N 1
ATOM 772 C CA . ASP A 1 100 ? -2.613 -26.368 6.435 1.00 30.47 99 ASP A CA 1
ATOM 773 C C . ASP A 1 100 ? -1.956 -27.152 7.573 1.00 31.80 99 ASP A C 1
ATOM 774 O O . ASP A 1 100 ? -1.173 -28.081 7.342 1.00 34.45 99 ASP A O 1
ATOM 779 N N . GLY A 1 101 ? -2.284 -26.788 8.811 1.00 29.77 100 GLY A N 1
ATOM 780 C CA . GLY A 1 101 ? -1.776 -27.502 9.969 1.00 28.72 100 GLY A CA 1
ATOM 781 C C . GLY A 1 101 ? -0.318 -27.267 10.294 1.00 30.44 100 GLY A C 1
ATOM 782 O O . GLY A 1 101 ? 0.247 -28.014 11.094 1.00 32.51 100 GLY A O 1
ATOM 783 N N . ARG A 1 102 ? 0.305 -26.240 9.720 1.00 28.83 101 ARG A N 1
ATOM 784 C CA . ARG A 1 102 ? 1.731 -26.007 9.922 1.00 27.57 101 ARG A CA 1
ATOM 785 C C . ARG A 1 102 ? 2.036 -25.165 11.147 1.00 27.79 101 ARG A C 1
ATOM 786 O O . ARG A 1 102 ? 3.192 -25.138 11.595 1.00 29.81 101 ARG A O 1
ATOM 794 N N . ALA A 1 103 ? 1.042 -24.469 11.687 1.00 26.81 102 ALA A N 1
ATOM 795 C CA . ALA A 1 103 ? 1.235 -23.549 12.792 1.00 25.20 102 ALA A CA 1
ATOM 796 C C . ALA A 1 103 ? 0.490 -24.049 14.020 1.00 25.71 102 ALA A C 1
ATOM 797 O O . ALA A 1 103 ? -0.547 -24.715 13.912 1.00 27.49 102 ALA A O 1
ATOM 799 N N . TYR A 1 104 ? 1.005 -23.696 15.195 1.00 22.04 103 TYR A N 1
ATOM 800 C CA . TYR A 1 104 ? 0.345 -24.065 16.438 1.00 22.40 103 TYR A CA 1
ATOM 801 C C . TYR A 1 104 ? -0.676 -23.037 16.886 1.00 23.63 103 TYR A C 1
ATOM 802 O O . TYR A 1 104 ? -1.560 -23.360 17.691 1.00 22.09 103 TYR A O 1
ATOM 811 N N . VAL A 1 105 ? -0.589 -21.825 16.352 1.00 20.28 104 VAL A N 1
ATOM 812 C CA . VAL A 1 105 ? -1.489 -20.742 16.706 1.00 23.00 104 VAL A CA 1
ATOM 813 C C . VAL A 1 105 ? -1.506 -19.780 15.534 1.00 22.32 104 VAL A C 1
ATOM 814 O O . VAL A 1 105 ? -0.520 -19.645 14.801 1.00 24.02 104 VAL A O 1
ATOM 818 N N . LEU A 1 106 ? -2.634 -19.092 15.370 1.00 22.41 105 LEU A N 1
ATOM 819 C CA . LEU A 1 106 ? -2.708 -17.878 14.568 1.00 24.57 105 LEU A CA 1
ATOM 820 C C . LEU A 1 106 ? -3.012 -16.752 15.541 1.00 21.49 105 LEU A C 1
ATOM 821 O O . LEU A 1 106 ? -4.068 -16.749 16.173 1.00 22.30 105 LEU A O 1
ATOM 826 N N . ARG A 1 107 ? -2.080 -15.816 15.676 1.00 22.33 106 ARG A N 1
ATOM 827 C CA . ARG A 1 107 ? -2.221 -14.691 16.587 1.00 21.87 106 ARG A CA 1
ATOM 828 C C . ARG A 1 107 ? -2.470 -13.420 15.789 1.00 21.41 106 ARG A C 1
ATOM 829 O O . ARG A 1 107 ? -1.829 -13.193 14.760 1.00 20.78 106 ARG A O 1
ATOM 837 N N . PHE A 1 108 ? -3.424 -12.611 16.242 1.00 21.48 107 PHE A N 1
ATOM 838 C CA . PHE A 1 108 ? -3.621 -11.289 15.652 1.00 22.00 107 PHE A CA 1
ATOM 839 C C . PHE A 1 108 ? -3.895 -10.278 16.756 1.00 23.87 107 PHE A C 1
ATOM 840 O O . PHE A 1 108 ? -4.507 -10.603 17.774 1.00 23.58 107 PHE A O 1
ATOM 848 N N . ASP A 1 109 ? -3.414 -9.048 16.554 1.00 22.93 108 ASP A N 1
ATOM 849 C CA . ASP A 1 109 ? -3.427 -8.018 17.595 1.00 22.64 108 ASP A CA 1
ATOM 850 C C . ASP A 1 109 ? -3.936 -6.705 17.010 1.00 22.82 108 ASP A C 1
ATOM 851 O O . ASP A 1 109 ? -3.182 -5.731 16.862 1.00 22.31 108 ASP A O 1
ATOM 856 N N . PRO A 1 110 ? -5.232 -6.636 16.717 1.00 22.14 109 PRO A N 1
ATOM 857 C CA . PRO A 1 110 ? -5.788 -5.466 16.030 1.00 24.08 109 PRO A CA 1
ATOM 858 C C . PRO A 1 110 ? -5.880 -4.255 16.945 1.00 23.15 109 PRO A C 1
ATOM 859 O O . PRO A 1 110 ? -5.960 -4.361 18.172 1.00 24.55 109 PRO A O 1
ATOM 863 N N . GLU A 1 111 ? -5.863 -3.076 16.317 1.00 24.79 110 GLU A N 1
ATOM 864 C CA . GLU A 1 111 ? -5.918 -1.803 17.035 1.00 25.59 110 GLU A CA 1
ATOM 865 C C . GLU A 1 111 ? -7.366 -1.412 17.324 1.00 26.66 110 GLU A C 1
ATOM 866 O O . GLU A 1 111 ? -7.889 -0.398 16.853 1.00 30.50 110 GLU A O 1
ATOM 872 N N . VAL A 1 112 ? -8.013 -2.257 18.115 1.00 26.36 111 VAL A N 1
ATOM 873 C CA . VAL A 1 112 ? -9.377 -2.041 18.578 1.00 26.30 111 VAL A CA 1
ATOM 874 C C . VAL A 1 112 ? -9.354 -1.980 20.096 1.00 28.01 111 VAL A C 1
ATOM 875 O O . VAL A 1 112 ? -8.588 -2.703 20.740 1.00 26.69 111 VAL A O 1
ATOM 879 N N . ALA A 1 113 ? -10.171 -1.091 20.661 1.00 28.60 112 ALA A N 1
ATOM 880 C CA . ALA A 1 113 ? -10.136 -0.850 22.096 1.00 26.37 112 ALA A CA 1
ATOM 881 C C . ALA A 1 113 ? -10.472 -2.114 22.882 1.00 25.92 112 ALA A C 1
ATOM 882 O O . ALA A 1 113 ? -11.348 -2.897 22.499 1.00 28.93 112 ALA A O 1
ATOM 884 N N . TYR A 1 114 ? -9.791 -2.284 24.011 1.00 26.09 113 TYR A N 1
ATOM 885 C CA . TYR A 1 114 ? -10.227 -3.276 24.972 1.00 26.81 113 TYR A CA 1
ATOM 886 C C . TYR A 1 114 ? -11.621 -2.910 25.470 1.00 29.71 113 TYR A C 1
ATOM 887 O O . TYR A 1 114 ? -11.916 -1.741 25.731 1.00 29.47 113 TYR A O 1
ATOM 896 N N . SER A 1 115 ? -12.475 -3.920 25.609 1.00 28.14 114 SER A N 1
ATOM 897 C CA . SER A 1 115 ? -13.685 -3.808 26.406 1.00 31.35 114 SER A CA 1
ATOM 898 C C . SER A 1 115 ? -14.024 -5.182 26.959 1.00 30.44 114 SER A C 1
ATOM 899 O O . SER A 1 115 ? -13.676 -6.204 26.360 1.00 28.78 114 SER A O 1
ATOM 902 N N . ASP A 1 116 ? -14.696 -5.196 28.115 1.00 31.19 115 ASP A N 1
ATOM 903 C CA . ASP A 1 116 ? -15.126 -6.464 28.701 1.00 33.35 115 ASP A CA 1
ATOM 904 C C . ASP A 1 116 ? -16.033 -7.222 27.747 1.00 31.39 115 ASP A C 1
ATOM 905 O O . ASP A 1 116 ? -15.892 -8.437 27.564 1.00 29.32 115 ASP A O 1
ATOM 910 N N . GLU A 1 117 ? -16.983 -6.517 27.138 1.00 30.25 116 GLU A N 1
ATOM 911 C CA . GLU A 1 117 ? -17.945 -7.170 26.262 1.00 31.66 116 GLU A CA 1
ATOM 912 C C . GLU A 1 117 ? -17.261 -7.799 25.051 1.00 29.87 116 GLU A C 1
ATOM 913 O O . GLU A 1 117 ? -17.590 -8.925 24.659 1.00 30.16 116 GLU A O 1
ATOM 919 N N . PHE A 1 118 ? -16.267 -7.109 24.471 1.00 28.22 117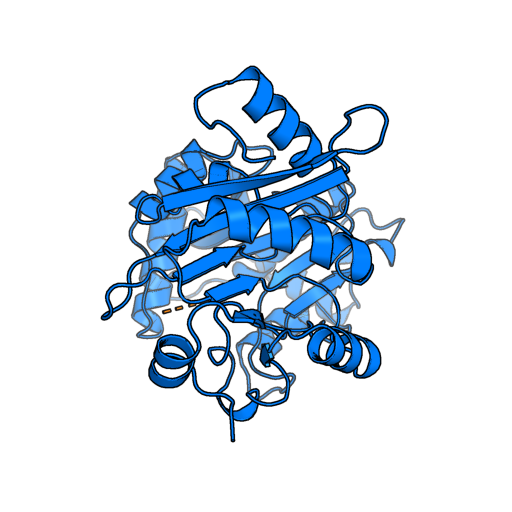 PHE A N 1
ATOM 920 C CA . PHE A 1 118 ? -15.580 -7.669 23.310 1.00 30.03 117 PHE A CA 1
ATOM 921 C C . PHE A 1 118 ? -14.685 -8.834 23.712 1.00 27.18 117 PHE A C 1
ATOM 922 O O . PHE A 1 118 ? -14.617 -9.841 23.000 1.00 26.01 117 PHE A O 1
ATOM 930 N N . ASN A 1 119 ? -13.991 -8.705 24.846 1.00 27.50 118 ASN A N 1
ATOM 931 C CA . ASN A 1 119 ? -13.157 -9.797 25.354 1.00 25.22 118 ASN A CA 1
ATOM 932 C C . ASN A 1 119 ? -13.988 -11.049 25.612 1.00 27.69 118 ASN A C 1
ATOM 933 O O . ASN A 1 119 ? -13.568 -12.171 25.284 1.00 25.25 118 ASN A O 1
ATOM 938 N N . THR A 1 120 ? -15.177 -10.871 26.189 1.00 27.99 119 THR A N 1
ATOM 939 C CA . THR A 1 120 ? -16.059 -11.999 26.474 1.00 29.57 119 THR A CA 1
ATOM 940 C C . THR A 1 120 ? -16.554 -12.656 25.190 1.00 25.89 119 THR A C 1
ATOM 941 O O . THR A 1 120 ? -16.567 -13.889 25.086 1.00 27.29 119 THR A O 1
ATOM 945 N N . THR A 1 121 ? -16.947 -11.851 24.196 1.00 27.49 120 THR A N 1
ATOM 946 C CA . THR A 1 121 ? -17.384 -12.398 22.913 1.00 26.18 120 THR A CA 1
ATOM 947 C C . THR A 1 121 ? -16.288 -13.229 22.259 1.00 27.16 120 THR A C 1
ATOM 948 O O . THR A 1 121 ? -16.539 -14.330 21.754 1.00 25.05 120 THR A O 1
ATOM 952 N N . LEU A 1 122 ? -15.060 -12.711 22.241 1.00 25.00 121 LEU A N 1
ATOM 953 C CA . LEU A 1 122 ? -13.974 -13.453 21.607 1.00 25.01 121 LEU A CA 1
ATOM 954 C C . LEU A 1 122 ? -13.746 -14.792 22.302 1.00 22.63 121 LEU A C 1
ATOM 955 O O . LEU A 1 122 ? -13.577 -15.824 21.645 1.00 23.88 121 LEU A O 1
ATOM 960 N N . GLN A 1 123 ? -13.747 -14.787 23.634 1.00 23.84 122 GLN A N 1
ATOM 961 C CA . GLN A 1 123 ? -13.592 -16.029 24.376 1.00 21.73 122 GLN A CA 1
ATOM 962 C C . GLN A 1 123 ? -14.760 -16.965 24.117 1.00 27.65 122 GLN A C 1
ATOM 963 O O . GLN A 1 123 ? -14.573 -18.181 23.987 1.00 27.47 122 GLN A O 1
ATOM 969 N N . ASP A 1 124 ? -15.971 -16.408 23.996 1.00 27.40 123 ASP A N 1
ATOM 970 C CA . ASP A 1 124 ? -17.141 -17.226 23.682 1.00 30.80 123 ASP A CA 1
ATOM 971 C C . ASP A 1 124 ? -17.006 -17.901 22.327 1.00 31.44 123 ASP A C 1
ATOM 972 O O . ASP A 1 124 ? -17.547 -18.998 22.117 1.00 29.66 123 ASP A O 1
ATOM 977 N N . HIS A 1 125 ? -16.324 -17.250 21.387 1.00 26.59 124 HIS A N 1
ATOM 978 C CA . HIS A 1 125 ? -16.101 -17.798 20.061 1.00 27.98 124 HIS A CA 1
ATOM 979 C C . HIS A 1 125 ? -14.882 -18.716 19.996 1.00 27.86 124 HIS A C 1
ATOM 980 O O . HIS A 1 125 ? -14.511 -19.151 18.903 1.00 27.83 124 HIS A O 1
ATOM 987 N N . GLY A 1 126 ? -14.262 -19.025 21.132 1.00 26.33 125 GLY A N 1
ATOM 988 C CA . GLY A 1 126 ? -13.196 -20.011 21.166 1.00 24.42 125 GLY A CA 1
ATOM 989 C C . GLY A 1 126 ? -11.788 -19.454 21.129 1.00 24.53 125 GLY A C 1
ATOM 990 O O . GLY A 1 126 ? -10.830 -20.239 21.229 1.00 24.16 125 GLY A O 1
ATOM 991 N N . TYR A 1 127 ? -11.623 -18.137 20.999 1.00 23.97 126 TYR A N 1
ATOM 992 C CA . TYR A 1 127 ? -10.285 -17.557 20.992 1.00 22.06 126 TYR A CA 1
ATOM 993 C C . TYR A 1 127 ? -9.736 -17.445 22.409 1.00 22.70 126 TYR A C 1
ATOM 994 O O . TYR A 1 127 ? -10.476 -17.356 23.390 1.00 25.20 126 TYR A O 1
ATOM 1003 N N . VAL A 1 128 ? -8.411 -17.447 22.518 1.00 20.98 127 VAL A N 1
ATOM 1004 C CA . VAL A 1 128 ? -7.743 -17.150 23.770 1.00 22.70 127 VAL A CA 1
ATOM 1005 C C . VAL A 1 128 ? -7.208 -15.727 23.647 1.00 23.91 127 VAL A C 1
ATOM 1006 O O . VAL A 1 128 ? -6.552 -15.392 22.654 1.00 25.34 127 VAL A O 1
ATOM 1010 N N . THR A 1 129 ? -7.500 -14.886 24.629 1.00 23.21 128 THR A N 1
ATOM 1011 C CA . THR A 1 129 ? -7.089 -13.493 24.575 1.00 24.36 128 THR A CA 1
ATOM 1012 C C . THR A 1 129 ? -6.008 -13.216 25.609 1.00 25.46 128 THR A C 1
ATOM 1013 O O . THR A 1 129 ? -5.962 -13.839 26.677 1.00 27.09 128 THR A O 1
ATOM 1017 N N . ARG A 1 130 ? -5.122 -12.285 25.268 1.00 25.10 129 ARG A N 1
ATOM 1018 C CA . ARG A 1 130 ? -4.011 -11.912 26.132 1.00 25.55 129 ARG A CA 1
ATOM 1019 C C . ARG A 1 130 ? -4.036 -10.398 26.261 1.00 24.78 129 ARG A C 1
ATOM 1020 O O . ARG A 1 130 ? -3.669 -9.685 25.321 1.00 25.32 129 ARG A O 1
ATOM 1028 N N . ASN A 1 131 ? -4.479 -9.909 27.413 1.00 23.81 130 ASN A N 1
ATOM 1029 C CA . ASN A 1 131 ? -4.564 -8.466 27.624 1.00 26.25 130 ASN A CA 1
ATOM 1030 C C . ASN A 1 131 ? -4.394 -8.141 29.100 1.00 26.45 130 ASN A C 1
ATOM 1031 O O . ASN A 1 131 ? -3.273 -8.181 29.616 1.00 29.82 130 ASN A O 1
ATOM 1036 N N . ARG A 1 132 ? -5.496 -7.824 29.787 1.00 27.49 131 ARG A N 1
ATOM 1037 C CA . ARG A 1 132 ? -5.402 -7.480 31.201 1.00 29.26 131 ARG A CA 1
ATOM 1038 C C . ARG A 1 132 ? -4.959 -8.654 32.057 1.00 31.99 131 ARG A C 1
ATOM 1039 O O . ARG A 1 132 ? -4.396 -8.442 33.138 1.00 33.89 131 ARG A O 1
ATOM 1047 N N . ASN A 1 133 ? -5.143 -9.881 31.570 1.00 30.59 132 ASN A N 1
ATOM 1048 C CA . ASN A 1 133 ? -4.692 -11.046 32.317 1.00 33.40 132 ASN A CA 1
ATOM 1049 C C . ASN A 1 133 ? -3.176 -11.206 32.290 1.00 35.81 132 ASN A C 1
ATOM 1050 O O . ASN A 1 133 ? -2.636 -11.965 33.101 1.00 37.29 132 ASN A O 1
ATOM 1055 N N . VAL A 1 134 ? -2.473 -10.522 31.384 1.00 29.89 133 VAL A N 1
ATOM 1056 C CA . VAL A 1 134 ? -1.015 -10.595 31.344 1.00 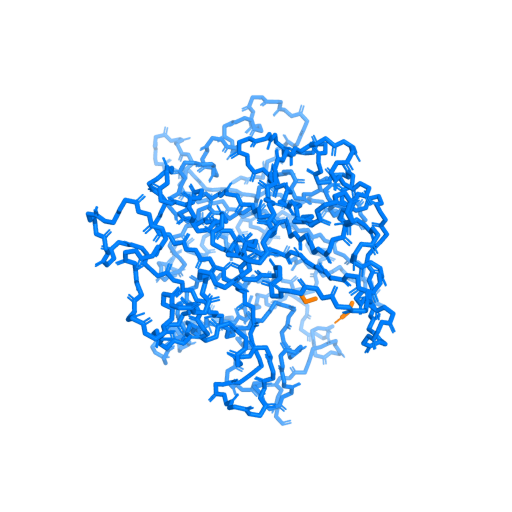34.19 133 VAL A CA 1
ATOM 1057 C C . VAL A 1 134 ? -0.353 -9.251 31.613 1.00 38.21 133 VAL A C 1
ATOM 1058 O O . VAL A 1 134 ? 0.863 -9.134 31.478 1.00 39.27 133 VAL A O 1
ATOM 1062 N N . ALA A 1 135 ? -1.128 -8.235 32.009 1.00 36.53 134 ALA A N 1
ATOM 1063 C CA . ALA A 1 135 ? -0.590 -6.879 32.114 1.00 41.32 134 ALA A CA 1
ATOM 1064 C C . ALA A 1 135 ? 0.564 -6.787 33.104 1.00 44.21 134 ALA A C 1
ATOM 1065 O O . ALA A 1 135 ? 1.470 -5.959 32.926 1.00 43.48 134 ALA A O 1
ATOM 1067 N N . ASP A 1 136 ? 0.561 -7.624 34.144 1.00 44.28 135 ASP A N 1
ATOM 1068 C CA . ASP A 1 136 ? 1.602 -7.542 35.164 1.00 46.65 135 ASP A CA 1
ATOM 1069 C C . ASP A 1 136 ? 2.988 -7.874 34.621 1.00 45.42 135 ASP A C 1
ATOM 1070 O O . ASP A 1 136 ? 3.984 -7.571 35.283 1.00 48.21 135 ASP A O 1
ATOM 1075 N N . ALA A 1 137 ? 3.077 -8.482 33.437 1.00 43.36 136 ALA A N 1
ATOM 1076 C CA . ALA A 1 137 ? 4.360 -8.799 32.822 1.00 42.85 136 ALA A CA 1
ATOM 1077 C C . ALA A 1 137 ? 4.976 -7.623 32.069 1.00 42.58 136 ALA A C 1
ATOM 1078 O O . ALA A 1 137 ? 6.090 -7.763 31.549 1.00 45.60 136 ALA A O 1
ATOM 1080 N N . GLY A 1 138 ? 4.289 -6.489 31.984 1.00 42.98 137 GLY A N 1
ATOM 1081 C CA . GLY A 1 138 ? 4.873 -5.297 31.400 1.00 40.59 137 GLY A CA 1
ATOM 1082 C C . GLY A 1 138 ? 4.541 -5.108 29.931 1.00 39.77 137 GLY A C 1
ATOM 1083 O O . GLY A 1 138 ? 3.752 -5.843 29.325 1.00 36.88 137 GLY A O 1
ATOM 1084 N N . MET A 1 139 ? 5.173 -4.075 29.354 1.00 37.33 138 MET A N 1
ATOM 1085 C CA . MET A 1 139 ? 4.983 -3.757 27.939 1.00 35.84 138 MET A CA 1
ATOM 1086 C C . MET A 1 139 ? 5.181 -4.958 27.031 1.00 34.60 138 MET A C 1
ATOM 1087 O O . MET A 1 139 ? 4.460 -5.114 26.037 1.00 34.77 138 MET A O 1
ATOM 1092 N N . HIS A 1 140 ? 6.184 -5.784 27.318 1.00 32.67 139 HIS A N 1
ATOM 1093 C CA . HIS A 1 140 ? 6.525 -6.898 26.448 1.00 33.60 139 HIS A CA 1
ATOM 1094 C C . HIS A 1 140 ? 5.772 -8.175 26.792 1.00 32.67 139 HIS A C 1
ATOM 1095 O O . HIS A 1 140 ? 6.145 -9.247 26.309 1.00 34.18 139 HIS A O 1
ATOM 1102 N N . ALA A 1 141 ? 4.710 -8.080 27.601 1.00 34.71 140 ALA A N 1
ATOM 1103 C CA . ALA A 1 141 ? 3.807 -9.217 27.779 1.00 35.01 140 ALA A CA 1
ATOM 1104 C C . ALA A 1 141 ? 3.225 -9.658 26.443 1.00 33.45 140 ALA A C 1
ATOM 1105 O O . ALA A 1 141 ? 2.997 -10.852 26.214 1.00 35.40 140 ALA A O 1
ATOM 1107 N N . THR A 1 142 ? 2.961 -8.701 25.561 1.00 31.05 141 THR A N 1
ATOM 1108 C CA . THR A 1 142 ? 2.522 -8.915 24.191 1.00 30.17 141 THR A CA 1
ATOM 1109 C C . THR A 1 142 ? 3.619 -8.422 23.249 1.00 29.53 141 THR A C 1
ATOM 1110 O O . THR A 1 142 ? 4.488 -7.646 23.642 1.00 27.10 141 THR A O 1
ATOM 1114 N N . ILE A 1 143 ? 3.566 -8.882 21.994 1.00 25.93 142 ILE A N 1
ATOM 1115 C CA . ILE A 1 143 ? 4.586 -8.519 21.010 1.00 25.52 142 ILE A CA 1
ATOM 1116 C C . ILE A 1 143 ? 4.579 -7.014 20.771 1.00 27.14 142 ILE A C 1
ATOM 1117 O O . ILE A 1 143 ? 5.612 -6.341 20.871 1.00 26.56 142 ILE A O 1
ATOM 1122 N N . GLN A 1 144 ? 3.386 -6.457 20.437 1.00 25.89 143 GLN A N 1
ATOM 1123 C CA . GLN A 1 144 ? 3.299 -5.013 20.319 1.00 26.25 143 GLN A CA 1
ATOM 1124 C C . GLN A 1 144 ? 2.758 -4.430 21.616 1.00 27.36 143 GLN A C 1
ATOM 1125 O O . GLN A 1 144 ? 1.962 -5.069 22.314 1.00 26.62 143 GLN A O 1
ATOM 1131 N N . PRO A 1 145 ? 3.158 -3.212 21.961 1.00 26.61 144 PRO A N 1
ATOM 1132 C CA . PRO A 1 145 ? 2.559 -2.548 23.122 1.00 28.02 144 PRO A CA 1
ATOM 1133 C C . PRO A 1 145 ? 1.040 -2.474 22.999 1.00 26.15 144 PRO A C 1
ATOM 1134 O O . PRO A 1 145 ? 0.498 -2.098 21.957 1.00 24.79 144 PRO A O 1
ATOM 1138 N N . ARG A 1 146 ? 0.355 -2.814 24.089 1.00 24.64 145 ARG A N 1
ATOM 1139 C CA . ARG A 1 146 ? -1.101 -2.749 24.123 1.00 24.08 145 ARG A CA 1
ATOM 1140 C C . ARG A 1 146 ? -1.618 -1.373 24.510 1.00 27.81 145 ARG A C 1
ATOM 1141 O O . ARG A 1 146 ? -2.747 -1.039 24.156 1.00 27.58 145 ARG A O 1
ATOM 1149 N N . LEU A 1 147 ? -0.818 -0.586 25.224 1.00 27.12 146 LEU A N 1
ATOM 1150 C CA . LEU A 1 147 ? -1.160 0.782 25.599 1.00 28.70 146 LEU A CA 1
ATOM 1151 C C . LEU A 1 147 ? -0.411 1.710 24.656 1.00 27.29 146 LEU A C 1
ATOM 1152 O O . LEU A 1 147 ? 0.813 1.600 24.530 1.00 27.79 146 LEU A O 1
ATOM 1157 N N . ASN A 1 148 ? -1.140 2.612 23.995 1.00 27.23 147 ASN A N 1
ATOM 1158 C CA . ASN A 1 148 ? -0.562 3.458 22.956 1.00 26.10 147 ASN A CA 1
ATOM 1159 C C . ASN A 1 148 ? -1.039 4.896 23.070 1.00 26.19 147 ASN A C 1
ATOM 1160 O O . ASN A 1 148 ? -2.209 5.159 23.362 1.00 27.33 147 ASN A O 1
ATOM 1165 N N . MET A 1 149 ? -0.126 5.817 22.789 1.00 25.94 148 MET A N 1
ATOM 1166 C CA . MET A 1 149 ? -0.403 7.252 22.885 1.00 25.10 148 MET A CA 1
ATOM 1167 C C . MET A 1 149 ? -0.774 7.745 21.490 1.00 25.73 148 MET A C 1
ATOM 1168 O O . MET A 1 149 ? 0.098 7.941 20.637 1.00 28.67 148 MET A O 1
ATOM 1173 N N . VAL A 1 150 ? -2.065 7.963 21.268 1.00 25.55 149 VAL A N 1
ATOM 1174 C CA . VAL A 1 150 ? -2.607 8.320 19.961 1.00 24.48 149 VAL A CA 1
ATOM 1175 C C . VAL A 1 150 ? -3.254 9.699 20.043 1.00 27.66 149 VAL A C 1
ATOM 1176 O O . VAL A 1 150 ? -4.118 9.940 20.893 1.00 27.14 149 VAL A O 1
ATOM 1180 N N . LEU A 1 151 ? -2.860 10.579 19.131 1.00 25.23 150 LEU A N 1
ATOM 1181 C CA . LEU A 1 151 ? -3.403 11.928 19.008 1.00 25.16 150 LEU A CA 1
ATOM 1182 C C . LEU A 1 151 ? -4.505 11.900 17.960 1.00 27.24 150 LEU A C 1
ATOM 1183 O O . LEU A 1 151 ? -4.249 11.598 16.790 1.00 26.11 150 LEU A O 1
ATOM 1188 N N . ASP A 1 152 ? -5.733 12.189 18.379 1.00 26.56 151 ASP A N 1
ATOM 1189 C CA . ASP A 1 152 ? -6.879 12.183 17.468 1.00 30.87 151 ASP A CA 1
ATOM 1190 C C . ASP A 1 152 ? -7.011 13.588 16.890 1.00 30.04 151 ASP A C 1
ATOM 1191 O O . ASP A 1 152 ? -7.495 14.505 17.558 1.00 30.03 151 ASP A O 1
ATOM 1196 N N . LEU A 1 153 ? -6.594 13.750 15.634 1.00 27.91 152 LEU A N 1
ATOM 1197 C CA . LEU A 1 153 ? -6.604 15.059 14.994 1.00 27.89 152 LEU A CA 1
ATOM 1198 C C . LEU A 1 153 ? -7.993 15.501 14.547 1.00 28.59 152 LEU A C 1
ATOM 1199 O O . LEU A 1 153 ? -8.197 16.703 14.327 1.00 28.26 152 LEU A O 1
ATOM 1204 N N . THR A 1 154 ? -8.945 14.572 14.395 1.00 26.51 153 THR A N 1
ATOM 1205 C CA . THR A 1 154 ? -10.312 14.964 14.048 1.00 29.04 153 THR A CA 1
ATOM 1206 C C . THR A 1 154 ? -10.961 15.818 15.127 1.00 30.57 153 THR A C 1
ATOM 1207 O O . THR A 1 154 ? -12.005 16.428 14.869 1.00 32.76 153 THR A O 1
ATOM 1211 N N . LYS A 1 155 ? -10.393 15.852 16.331 1.00 27.83 154 LYS A N 1
ATOM 1212 C CA . LYS A 1 155 ? -10.851 16.779 17.353 1.00 30.66 154 LYS A CA 1
ATOM 1213 C C . LYS A 1 155 ? -10.501 18.224 17.019 1.00 32.62 154 LYS A C 1
ATOM 1214 O O . LYS A 1 155 ? -11.037 19.132 17.657 1.00 30.79 154 LYS A O 1
ATOM 1220 N N . PHE A 1 156 ? -9.647 18.445 16.022 1.00 30.23 155 PHE A N 1
ATOM 1221 C CA . PHE A 1 156 ? -9.164 19.774 15.649 1.00 28.37 155 PHE A CA 1
ATOM 1222 C C . PHE A 1 156 ? -9.348 19.992 14.152 1.00 31.11 155 PHE A C 1
ATOM 1223 O O . PHE A 1 156 ? -8.373 20.164 13.413 1.00 31.25 155 PHE A O 1
ATOM 1231 N N . PRO A 1 157 ? -10.598 20.023 13.670 1.00 32.35 156 PRO A N 1
ATOM 1232 C CA . PRO A 1 157 ? -10.811 20.099 12.215 1.00 34.65 156 PRO A CA 1
ATOM 1233 C C . PRO A 1 157 ? -10.209 21.325 11.546 1.00 36.33 156 PRO A C 1
ATOM 1234 O O . PRO A 1 157 ? -9.871 21.255 10.358 1.00 42.17 156 PRO A O 1
ATOM 1238 N N . ASP A 1 158 ? -10.030 22.436 12.263 1.00 33.57 157 ASP A N 1
ATOM 1239 C CA . ASP A 1 158 ? -9.539 23.664 11.654 1.00 37.35 157 ASP A CA 1
ATOM 1240 C C . ASP A 1 158 ? -8.063 23.919 11.937 1.00 34.54 157 ASP A C 1
ATOM 1241 O O . ASP A 1 158 ? -7.540 24.966 11.546 1.00 35.80 157 ASP A O 1
ATOM 1246 N N . ALA A 1 159 ? -7.381 22.987 12.595 1.00 32.08 158 ALA A N 1
ATOM 1247 C CA . ALA A 1 159 ? 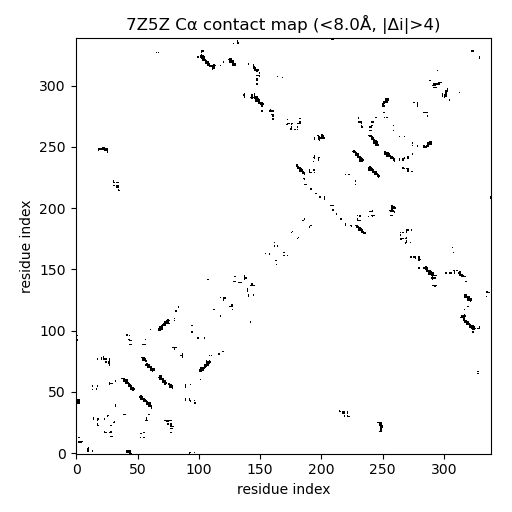-5.969 23.186 12.891 1.00 30.40 158 ALA A CA 1
ATOM 1248 C C . ALA A 1 159 ? -5.175 23.267 11.596 1.00 32.83 158 ALA A C 1
ATOM 1249 O O . ALA A 1 159 ? -5.313 22.417 10.713 1.00 33.89 158 ALA A O 1
ATOM 1251 N N . LYS A 1 160 ? -4.353 24.309 11.476 1.00 29.00 159 LYS A N 1
ATOM 125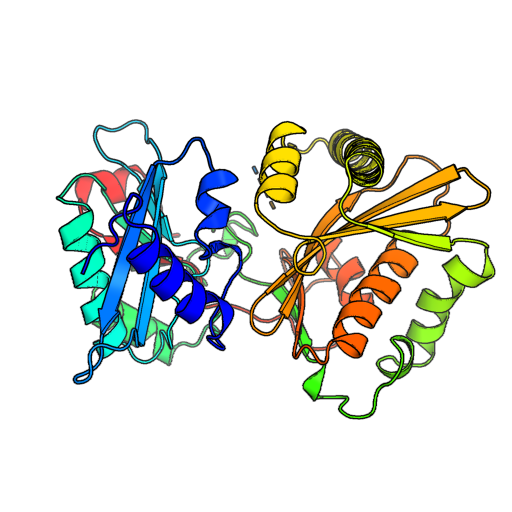2 C CA . LYS A 1 160 ? -3.484 24.457 10.323 1.00 29.93 159 LYS A CA 1
ATOM 1253 C C . LYS A 1 160 ? -2.057 24.035 10.622 1.00 28.25 159 LYS A C 1
ATOM 1254 O O . LYS A 1 160 ? -1.365 23.543 9.726 1.00 32.65 159 LYS A O 1
ATOM 1260 N N . THR A 1 161 ? -1.598 24.237 11.853 1.00 28.92 160 THR A N 1
ATOM 1261 C CA . THR A 1 161 ? -0.229 23.913 12.236 1.00 26.66 160 THR A CA 1
ATOM 1262 C C . THR A 1 161 ? -0.242 23.173 13.561 1.00 23.95 160 THR A C 1
ATOM 1263 O O . THR A 1 161 ? -1.209 23.225 14.320 1.00 25.04 160 THR A O 1
ATOM 1267 N N . THR A 1 162 ? 0.877 22.507 13.841 1.00 25.89 161 THR A N 1
ATOM 1268 C CA . THR A 1 162 ? 0.986 21.680 15.039 1.00 24.10 161 THR A CA 1
ATOM 1269 C C . THR A 1 162 ? 0.649 22.469 16.296 1.00 23.00 161 THR A C 1
ATOM 1270 O O . THR A 1 162 ? -0.053 21.970 17.184 1.00 23.91 161 THR A O 1
ATOM 1274 N N . LEU A 1 163 ? 1.113 23.723 16.382 1.00 23.20 162 LEU A N 1
ATOM 1275 C CA . LEU A 1 163 ? 0.880 24.505 17.592 1.00 23.49 162 LEU A CA 1
ATOM 1276 C C . LEU A 1 163 ? -0.609 24.695 17.899 1.00 24.85 162 LEU A C 1
ATOM 1277 O O . LEU A 1 163 ? -0.976 24.853 19.067 1.00 24.56 162 LEU A O 1
ATOM 1282 N N . ASP A 1 164 ? -1.467 24.681 16.876 1.00 23.79 163 ASP A N 1
ATOM 1283 C CA . ASP A 1 164 ? -2.914 24.840 17.060 1.00 25.93 163 ASP A CA 1
ATOM 1284 C C . ASP A 1 164 ? -3.548 23.737 17.899 1.00 26.60 163 ASP A C 1
ATOM 1285 O O . ASP A 1 164 ? -4.719 23.869 18.282 1.00 25.33 163 ASP A O 1
ATOM 1290 N N . LEU A 1 165 ? -2.844 22.639 18.151 1.00 25.03 164 LEU A N 1
ATOM 1291 C CA . LEU A 1 165 ? -3.395 21.515 18.902 1.00 20.53 164 LEU A CA 1
ATOM 1292 C C . LEU A 1 165 ? -3.114 21.603 20.390 1.00 24.63 164 LEU A C 1
ATOM 1293 O O . LEU A 1 165 ? -3.544 20.719 21.130 1.00 24.89 164 LEU A O 1
ATOM 1298 N N . TYR A 1 166 ? -2.359 22.606 20.848 1.00 24.26 165 TYR A N 1
ATOM 1299 C CA . TYR A 1 166 ? -1.758 22.472 22.165 1.00 22.74 165 TYR A CA 1
ATOM 1300 C C . TYR A 1 166 ? -2.044 23.672 23.052 1.00 23.32 165 TYR A C 1
ATOM 1301 O O . TYR A 1 166 ? -2.216 24.788 22.558 1.00 23.02 165 TYR A O 1
ATOM 1310 N N . PRO A 1 167 ? -2.076 23.470 24.369 1.00 21.74 166 PRO A N 1
ATOM 1311 C CA . PRO A 1 167 ? -2.126 24.612 25.286 1.00 22.72 166 PRO A CA 1
ATOM 1312 C C . PRO A 1 167 ? -0.836 25.406 25.201 1.00 23.75 166 PRO A C 1
ATOM 1313 O O . PRO A 1 167 ? 0.208 24.908 24.766 1.00 24.51 166 PRO A O 1
ATOM 1317 N N . SER A 1 168 ? -0.925 26.654 25.676 1.00 21.29 167 SER A N 1
ATOM 1318 C CA . SER A 1 168 ? 0.208 27.574 25.636 1.00 23.12 167 SER A CA 1
ATOM 1319 C C . SER A 1 168 ? 1.457 26.970 26.258 1.00 22.92 167 SER A C 1
ATOM 1320 O O . SER A 1 168 ? 2.566 27.176 25.756 1.00 25.85 167 SER A O 1
ATOM 1323 N N . LYS A 1 169 ? 1.306 26.226 27.357 1.00 24.84 168 LYS A N 1
ATOM 1324 C CA . LYS A 1 169 ? 2.495 25.696 28.019 1.00 27.93 168 LYS A CA 1
ATOM 1325 C C . LYS A 1 169 ? 3.232 24.718 27.114 1.00 29.82 168 LYS A C 1
ATOM 1326 O O . LYS A 1 169 ? 4.468 24.677 27.113 1.00 27.38 168 LYS A O 1
ATOM 1332 N N . THR A 1 170 ? 2.488 23.942 26.316 1.00 26.73 169 THR A N 1
ATOM 1333 C CA . THR A 1 170 ? 3.096 23.031 25.349 1.00 25.77 169 THR A CA 1
ATOM 1334 C C . THR A 1 170 ? 3.574 23.750 24.091 1.00 27.89 169 THR A C 1
ATOM 1335 O O . THR A 1 170 ? 4.607 23.364 23.520 1.00 26.72 169 THR A O 1
ATOM 1339 N N . LYS A 1 171 ? 2.865 24.807 23.658 1.00 24.60 170 LYS A N 1
ATOM 1340 C CA . LYS A 1 171 ? 3.363 25.593 22.536 1.00 21.83 170 LYS A CA 1
ATOM 1341 C C . LYS A 1 171 ? 4.794 26.029 22.809 1.00 25.00 170 LYS A C 1
ATOM 1342 O O . LYS A 1 171 ? 5.655 25.948 21.926 1.00 26.85 170 LYS A O 1
ATOM 1348 N N . SER A 1 172 ? 5.067 26.444 24.049 1.00 25.44 171 SER A N 1
ATOM 1349 C CA . SER A 1 172 ? 6.402 26.911 24.419 1.00 27.88 171 SER A CA 1
ATOM 1350 C C . SER A 1 172 ? 7.434 25.804 24.312 1.00 28.42 171 SER A C 1
ATOM 1351 O O . SER A 1 172 ? 8.571 26.052 23.884 1.00 29.79 171 SER A O 1
ATOM 1354 N N . LYS A 1 173 ? 7.073 24.589 24.744 1.00 27.72 172 LYS A N 1
ATOM 1355 C CA . LYS A 1 173 ? 7.994 23.459 24.673 1.00 30.17 172 LYS A CA 1
ATOM 1356 C C . LYS A 1 173 ? 8.359 23.142 23.230 1.00 30.33 172 LYS A C 1
ATOM 1357 O O . LYS A 1 173 ? 9.517 22.829 22.925 1.00 27.08 172 LYS A O 1
ATOM 1363 N N . ILE A 1 174 ? 7.377 23.216 22.333 1.00 27.07 173 ILE A N 1
ATOM 1364 C CA . ILE A 1 174 ? 7.589 22.918 20.921 1.00 26.48 173 ILE A CA 1
ATOM 1365 C C . ILE A 1 174 ? 8.356 24.037 20.229 1.00 29.89 173 ILE A C 1
ATOM 1366 O O . ILE A 1 174 ? 9.170 23.786 19.331 1.00 28.37 173 ILE A O 1
ATOM 1371 N N . LYS A 1 175 ? 8.121 25.290 20.635 1.00 26.99 174 LYS A N 1
ATOM 1372 C CA . LYS A 1 175 ? 8.808 26.402 19.993 1.00 27.42 174 LYS A CA 1
ATOM 1373 C C . LYS A 1 175 ? 10.295 26.400 20.321 1.00 26.90 174 LYS A C 1
ATOM 1374 O O . LYS A 1 175 ? 11.101 26.846 19.499 1.00 29.32 174 LYS A O 1
ATOM 1380 N N . ARG A 1 176 ? 10.667 25.862 21.486 1.00 27.65 175 ARG A N 1
ATOM 1381 C CA . ARG A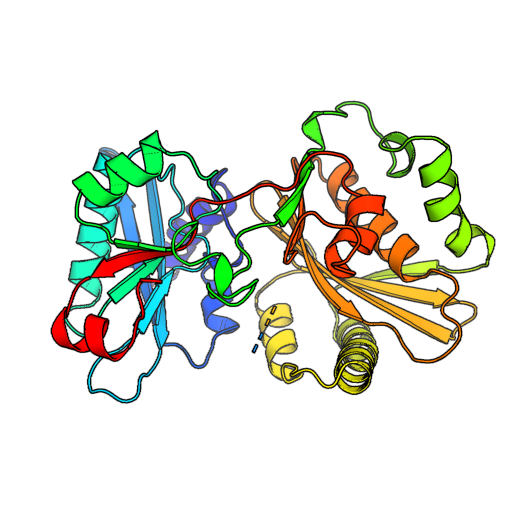 1 176 ? 12.029 26.008 22.001 1.00 27.40 175 ARG A CA 1
ATOM 1382 C C . ARG A 1 176 ? 13.113 25.486 21.064 1.00 27.51 175 ARG A C 1
ATOM 1383 O O . ARG A 1 176 ? 14.078 26.229 20.808 1.00 27.13 175 ARG A O 1
ATOM 1391 N N . PRO A 1 177 ? 13.057 24.247 20.548 1.00 26.54 176 PRO A N 1
ATOM 1392 C CA . PRO A 1 177 ? 14.133 23.813 19.638 1.00 24.91 176 PRO A CA 1
ATOM 1393 C C . PRO A 1 177 ? 14.265 24.696 18.415 1.00 25.37 176 PRO A C 1
ATOM 1394 O O . PRO A 1 177 ? 15.390 25.010 18.000 1.00 26.20 176 PRO A O 1
ATOM 1398 N N . PHE A 1 178 ? 13.143 25.139 17.838 1.00 26.59 177 PHE A N 1
ATOM 1399 C CA . PHE A 1 178 ? 13.214 26.001 16.661 1.00 24.98 177 PHE A CA 1
ATOM 1400 C C . PHE A 1 178 ? 13.840 27.351 16.995 1.00 25.78 177 PHE A C 1
ATOM 1401 O O . PHE A 1 178 ? 14.679 27.852 16.235 1.00 28.90 177 PHE A O 1
ATOM 1409 N N . ARG A 1 179 ? 13.464 27.937 18.133 1.00 27.72 178 ARG A N 1
ATOM 1410 C CA . ARG A 1 179 ? 14.074 29.195 18.561 1.00 27.18 178 ARG A CA 1
ATOM 1411 C C . ARG A 1 179 ? 15.580 29.042 18.724 1.00 28.95 178 ARG A C 1
ATOM 1412 O O . ARG A 1 179 ? 16.344 29.977 18.453 1.00 31.17 178 ARG A O 1
ATOM 1420 N N . ASP A 1 180 ? 16.018 27.874 19.170 1.00 26.68 179 ASP A N 1
ATOM 1421 C CA . ASP A 1 180 ? 17.432 27.614 19.412 1.00 25.24 179 ASP A CA 1
ATOM 1422 C C . ASP A 1 180 ? 18.182 27.131 18.175 1.00 28.23 179 ASP A C 1
ATOM 1423 O O . ASP A 1 180 ? 19.341 26.711 18.295 1.00 32.95 179 ASP A O 1
ATOM 1428 N N . GLY A 1 181 ? 17.570 27.199 16.995 1.00 25.43 180 GLY A N 1
ATOM 1429 C CA . GLY A 1 181 ? 18.263 26.919 15.751 1.00 26.23 180 GLY A CA 1
ATOM 1430 C C . GLY A 1 181 ? 18.125 25.514 15.201 1.00 27.46 180 GLY A C 1
ATOM 1431 O O . GLY A 1 181 ? 18.817 25.175 14.236 1.00 29.32 180 GLY A O 1
ATOM 1432 N N . VAL A 1 182 ? 17.274 24.679 15.788 1.00 25.29 181 VAL A N 1
ATOM 1433 C CA . VAL A 1 182 ? 17.072 23.344 15.229 1.00 25.37 181 VAL A CA 1
ATOM 1434 C C . VAL A 1 182 ? 16.261 23.474 13.945 1.00 27.16 181 VAL A C 1
ATOM 1435 O O . VAL A 1 182 ? 15.256 24.197 13.902 1.00 27.65 181 VAL A O 1
ATOM 1439 N N . GLU A 1 183 ? 16.697 22.787 12.888 1.00 27.41 182 GLU A N 1
ATOM 1440 C CA . GLU A 1 183 ? 15.952 22.716 11.636 1.00 27.20 182 GLU A CA 1
ATOM 1441 C C . GLU A 1 183 ? 15.768 21.261 11.233 1.00 25.97 182 GLU A C 1
ATOM 1442 O O . GLU A 1 183 ? 16.661 20.437 11.444 1.00 28.75 182 GLU A O 1
ATOM 1448 N N . VAL A 1 184 ? 14.595 20.949 10.679 1.00 27.13 183 VAL A N 1
ATOM 1449 C CA . VAL A 1 184 ? 14.212 19.580 10.333 1.00 26.44 183 VAL A CA 1
ATOM 1450 C C . VAL A 1 184 ? 14.005 19.492 8.828 1.00 28.59 183 VAL A C 1
ATOM 1451 O O . VAL A 1 184 ? 13.300 20.327 8.247 1.00 33.02 183 VAL A O 1
ATOM 1455 N N . HIS A 1 185 ? 14.609 18.486 8.200 1.00 27.83 184 HIS A N 1
ATOM 1456 C CA . HIS A 1 185 ? 14.301 18.113 6.826 1.00 30.41 184 HIS A CA 1
ATOM 1457 C C . HIS A 1 185 ? 13.797 16.677 6.802 1.00 30.04 184 HIS A C 1
ATOM 1458 O O . HIS A 1 185 ? 13.876 15.957 7.797 1.00 29.68 184 HIS A O 1
ATOM 1465 N N . SER A 1 186 ? 13.260 16.265 5.658 1.00 30.83 185 SER A N 1
ATOM 1466 C CA . SER A 1 186 ? 12.669 14.936 5.576 1.00 30.61 185 SER A CA 1
ATOM 1467 C C . SER A 1 186 ? 12.806 14.371 4.172 1.00 32.02 185 SER A C 1
ATOM 1468 O O . SER A 1 186 ? 12.909 15.108 3.192 1.00 34.04 185 SER A O 1
ATOM 1471 N N . GLY A 1 187 ? 12.809 13.046 4.090 1.00 27.71 186 GLY A N 1
ATOM 1472 C CA . GLY A 1 187 ? 12.986 12.373 2.818 1.00 30.28 186 GLY A CA 1
ATOM 1473 C C . GLY A 1 187 ? 12.957 10.883 3.050 1.00 28.22 186 GLY A C 1
ATOM 1474 O O . GLY A 1 187 ? 12.766 10.410 4.174 1.00 28.99 186 GLY A O 1
ATOM 1475 N N . ASN A 1 188 ? 13.139 10.132 1.965 1.00 28.47 187 ASN A N 1
ATOM 1476 C CA . ASN A 1 188 ? 13.190 8.681 2.096 1.00 26.22 187 ASN A CA 1
ATOM 1477 C C . ASN A 1 188 ? 14.298 8.115 1.235 1.00 29.64 187 ASN A C 1
ATOM 1478 O O . ASN A 1 188 ? 14.120 7.111 0.538 1.00 32.52 187 ASN A O 1
ATOM 1483 N N . SER A 1 189 ? 15.454 8.753 1.272 1.00 30.53 188 SER A N 1
ATOM 1484 C CA . SER A 1 189 ? 16.617 8.307 0.521 1.00 30.81 188 SER A CA 1
ATOM 1485 C C . SER A 1 189 ? 17.646 7.674 1.448 1.00 31.28 188 SER A C 1
ATOM 1486 O O . SER A 1 189 ? 17.521 7.688 2.675 1.00 28.10 188 SER A O 1
ATOM 1489 N N . ALA A 1 190 ? 18.689 7.126 0.824 1.00 28.48 189 ALA A N 1
ATOM 1490 C CA . ALA A 1 190 ? 19.774 6.500 1.570 1.00 31.38 189 ALA A CA 1
ATOM 1491 C C . ALA A 1 190 ? 20.474 7.493 2.485 1.00 30.55 189 ALA A C 1
ATOM 1492 O O . ALA A 1 190 ? 20.982 7.108 3.546 1.00 29.59 189 ALA A O 1
ATOM 1494 N N . THR A 1 191 ? 20.515 8.769 2.092 1.00 29.40 190 THR A N 1
ATOM 1495 C CA . THR A 1 191 ? 21.140 9.792 2.923 1.00 32.06 190 THR A CA 1
ATOM 1496 C C . THR A 1 191 ? 20.438 9.927 4.266 1.00 30.76 190 THR A C 1
ATOM 1497 O O . THR A 1 191 ? 21.085 9.902 5.319 1.00 30.62 190 THR A O 1
ATOM 1501 N N . GLU A 1 192 ? 19.108 10.085 4.250 1.00 29.59 191 GLU A N 1
ATOM 1502 C CA . GLU A 1 192 ? 18.374 10.205 5.504 1.00 25.44 191 GLU A CA 1
ATOM 1503 C C . GLU A 1 192 ? 18.416 8.910 6.295 1.00 24.66 191 GLU A C 1
ATOM 1504 O O . GLU A 1 192 ? 18.412 8.943 7.527 1.00 26.39 191 GLU A O 1
ATOM 1510 N N . LEU A 1 193 ? 18.443 7.767 5.607 1.00 27.59 192 LEU A N 1
ATOM 1511 C CA . LEU A 1 193 ? 18.527 6.491 6.314 1.00 28.02 192 LEU A CA 1
ATOM 1512 C C . LEU A 1 193 ? 19.849 6.368 7.074 1.00 28.36 192 LEU A C 1
ATOM 1513 O O . LEU A 1 193 ? 19.870 5.935 8.233 1.00 26.49 192 LEU A O 1
ATOM 1518 N N . ASP A 1 194 ? 20.963 6.770 6.448 1.00 28.13 193 ASP A N 1
ATOM 1519 C CA . ASP A 1 194 ? 22.245 6.779 7.151 1.00 29.48 193 ASP A CA 1
ATOM 1520 C C . ASP A 1 194 ? 22.214 7.684 8.375 1.00 29.64 193 ASP A C 1
ATOM 1521 O O . ASP A 1 194 ? 22.755 7.323 9.427 1.00 27.80 193 ASP A O 1
ATOM 1526 N N . GLU A 1 195 ? 21.591 8.865 8.257 1.00 25.57 194 GLU A N 1
ATOM 1527 C CA . GLU A 1 195 ? 21.491 9.767 9.402 1.00 24.58 194 GLU A CA 1
ATOM 1528 C C . GLU A 1 195 ? 20.655 9.142 10.512 1.00 27.75 194 GLU A C 1
ATOM 1529 O O . GLU A 1 195 ? 21.050 9.142 11.685 1.00 25.83 194 GLU A O 1
ATOM 1535 N N . PHE A 1 196 ? 19.489 8.597 10.156 1.00 25.68 195 PHE A N 1
ATOM 1536 C CA . PHE A 1 196 ? 18.701 7.857 11.133 1.00 24.48 195 PHE A CA 1
ATOM 1537 C C . PHE A 1 196 ? 19.529 6.781 11.821 1.00 24.32 195 PHE A C 1
ATOM 1538 O O . PHE A 1 196 ? 19.507 6.659 13.054 1.00 24.54 195 PHE A O 1
ATOM 1546 N N . PHE A 1 197 ? 20.242 5.961 11.038 1.00 25.14 196 PHE A N 1
ATOM 1547 C CA . PHE A 1 197 ? 20.882 4.790 11.629 1.00 24.66 196 PHE A CA 1
ATOM 1548 C C . PHE A 1 197 ? 21.952 5.195 12.640 1.00 26.71 196 PHE A C 1
ATOM 1549 O O . PHE A 1 197 ? 22.102 4.548 13.685 1.00 26.64 196 PHE A O 1
ATOM 1557 N N . LYS A 1 198 ? 22.662 6.293 12.369 1.00 26.25 197 LYS A N 1
ATOM 1558 C CA . LYS A 1 198 ? 23.613 6.834 13.335 1.00 26.57 197 LYS A CA 1
ATOM 1559 C C . LYS A 1 198 ? 22.926 7.172 14.654 1.00 28.24 197 LYS A C 1
ATOM 1560 O O . LYS A 1 198 ? 23.401 6.793 15.728 1.00 26.20 197 LYS A O 1
ATOM 1566 N N . THR A 1 199 ? 21.784 7.871 14.599 1.00 26.10 198 THR A N 1
ATOM 1567 C CA . THR A 1 199 ? 21.142 8.262 15.848 1.00 28.93 198 THR A CA 1
ATOM 1568 C C . THR A 1 199 ? 20.483 7.079 16.535 1.00 27.58 198 THR A C 1
ATOM 1569 O O . THR A 1 199 ? 20.447 7.027 17.768 1.00 26.56 198 THR A O 1
ATOM 1573 N N . TYR A 1 200 ? 19.982 6.120 15.749 1.00 25.40 199 TYR A N 1
ATOM 1574 C CA . TYR A 1 200 ? 19.285 4.959 16.292 1.00 27.06 199 TYR A CA 1
ATOM 1575 C C . TYR A 1 200 ? 20.252 4.022 17.013 1.00 26.57 199 TYR A C 1
ATOM 1576 O O . TYR A 1 200 ? 19.983 3.575 18.136 1.00 27.30 199 TYR A O 1
ATOM 1585 N N . THR A 1 201 ? 21.386 3.720 16.390 1.00 26.26 200 THR A N 1
ATOM 1586 C CA . THR A 1 201 ? 22.383 2.900 17.076 1.00 30.02 200 THR A CA 1
ATOM 1587 C C . THR A 1 201 ? 22.947 3.613 18.299 1.00 31.74 200 THR A C 1
ATOM 1588 O O . THR A 1 201 ? 23.230 2.968 19.314 1.00 30.79 200 THR A O 1
ATOM 1592 N N . THR A 1 202 ? 23.090 4.941 18.235 1.00 27.38 201 THR A N 1
ATOM 1593 C CA . THR A 1 202 ? 23.578 5.678 19.397 1.00 28.59 201 THR A CA 1
ATOM 1594 C C . THR A 1 202 ? 22.587 5.609 20.552 1.00 28.68 201 THR A C 1
ATOM 1595 O O . THR A 1 202 ? 22.986 5.376 21.702 1.00 31.34 201 THR A O 1
ATOM 1599 N N . MET A 1 203 ? 21.293 5.806 20.267 1.00 27.54 202 MET A N 1
ATOM 1600 C CA . MET A 1 203 ? 20.259 5.648 21.283 1.00 30.25 202 MET A CA 1
ATOM 1601 C C . MET A 1 203 ? 20.307 4.255 21.902 1.00 32.35 202 MET A C 1
ATOM 1602 O O . MET A 1 203 ? 20.222 4.101 23.126 1.00 32.68 202 MET A O 1
ATOM 1607 N N . ALA A 1 204 ? 20.398 3.222 21.062 1.00 30.60 203 ALA A N 1
ATOM 1608 C CA . ALA A 1 204 ? 20.325 1.860 21.577 1.00 33.29 203 ALA A CA 1
ATOM 1609 C C . ALA A 1 204 ? 21.507 1.557 22.489 1.00 32.93 203 ALA A C 1
ATOM 1610 O O . ALA A 1 204 ? 21.342 0.941 23.552 1.00 34.56 203 ALA A O 1
ATOM 1612 N N . GLU A 1 205 ? 22.703 1.986 22.096 1.00 32.91 204 GLU A N 1
ATOM 1613 C CA . GLU A 1 205 ? 23.868 1.794 22.951 1.00 34.89 204 GLU A CA 1
ATOM 1614 C C . GLU A 1 205 ? 23.714 2.550 24.265 1.00 37.56 204 GLU A C 1
ATOM 1615 O O . GLU A 1 205 ? 24.092 2.043 25.327 1.00 35.16 204 GLU A O 1
ATOM 1621 N N . ARG A 1 206 ? 23.110 3.745 24.218 1.00 35.62 205 ARG A N 1
ATOM 1622 C CA . ARG A 1 206 ? 22.916 4.534 25.431 1.00 35.69 205 ARG A CA 1
ATOM 1623 C C . ARG A 1 206 ? 22.021 3.815 26.432 1.00 36.38 205 ARG A C 1
ATOM 1624 O O . ARG A 1 206 ? 22.235 3.912 27.646 1.00 38.30 205 ARG A O 1
ATOM 1632 N N . HIS A 1 207 ? 21.006 3.096 25.950 1.00 33.93 206 HIS A N 1
ATOM 1633 C CA . HIS A 1 207 ? 20.035 2.454 26.822 1.00 35.28 206 HIS A CA 1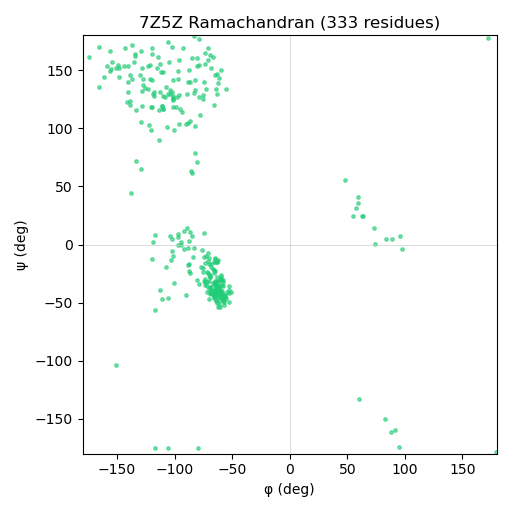
ATOM 1634 C C . HIS A 1 207 ? 20.335 0.984 27.082 1.00 38.24 206 HIS A C 1
ATOM 1635 O O . HIS A 1 207 ? 19.595 0.344 27.832 1.00 38.50 206 HIS A O 1
ATOM 1642 N N . GLY A 1 208 ? 21.402 0.443 26.498 1.00 35.19 207 GLY A N 1
ATOM 1643 C CA . GLY A 1 208 ? 21.701 -0.969 26.656 1.00 38.37 207 GLY A CA 1
ATOM 1644 C C . GLY A 1 208 ? 20.646 -1.889 26.090 1.00 41.89 207 GLY A C 1
ATOM 1645 O O . GLY A 1 208 ? 20.525 -3.036 26.534 1.00 42.73 207 GLY A O 1
ATOM 1646 N N . ILE A 1 209 ? 19.867 -1.418 25.125 1.00 39.59 208 ILE A N 1
ATOM 1647 C CA . ILE A 1 209 ? 18.792 -2.199 24.552 1.00 39.66 208 ILE A CA 1
ATOM 1648 C C . ILE A 1 209 ? 19.214 -2.750 23.195 1.00 40.38 208 ILE A C 1
ATOM 1649 O O . ILE A 1 209 ? 20.253 -2.391 22.644 1.00 36.80 208 ILE A O 1
ATOM 1654 N N . THR A 1 210 ? 18.396 -3.648 22.656 1.00 38.25 209 THR A N 1
ATOM 1655 C CA . THR A 1 210 ? 18.647 -4.266 21.366 1.00 38.55 209 THR A CA 1
ATOM 1656 C C . THR A 1 210 ? 18.124 -3.379 20.233 1.00 36.28 209 THR A C 1
ATOM 1657 O O . THR A 1 210 ? 17.265 -2.509 20.429 1.00 36.48 209 THR A O 1
ATOM 1661 N N . HIS A 1 211 ? 18.650 -3.625 19.035 1.00 34.25 210 HIS A N 1
ATOM 1662 C CA . HIS A 1 211 ? 18.456 -2.766 17.873 1.00 35.26 210 HIS A CA 1
ATOM 1663 C C . HIS A 1 211 ? 18.642 -3.563 16.589 1.00 35.03 210 HIS A C 1
ATOM 1664 O O . HIS A 1 211 ? 19.421 -4.520 16.538 1.00 34.28 210 HIS A O 1
ATOM 1671 N N . ARG A 1 212 ? 17.896 -3.140 15.529 1.00 25.20 211 ARG A N 1
ATOM 1672 C CA . ARG A 1 212 ? 17.806 -3.857 14.267 1.00 27.95 211 ARG A CA 1
ATOM 1673 C C . ARG A 1 212 ? 18.925 -3.440 13.317 1.00 29.01 211 ARG A C 1
ATOM 1674 O O . ARG A 1 212 ? 19.411 -2.303 13.372 1.00 26.31 211 ARG A O 1
ATOM 1682 N N . PRO A 1 213 ? 19.360 -4.352 12.451 1.00 25.34 212 PRO A N 1
ATOM 1683 C CA . PRO A 1 213 ? 20.425 -4.017 11.495 1.00 25.02 212 PRO A CA 1
ATOM 1684 C C . PRO A 1 213 ? 19.926 -3.058 10.424 1.00 25.65 212 PRO A C 1
ATOM 1685 O O . PRO A 1 213 ? 18.727 -2.941 10.178 1.00 24.64 212 PRO A O 1
ATOM 1689 N N . ILE A 1 214 ? 20.870 -2.353 9.786 1.00 23.74 213 ILE A N 1
ATOM 1690 C CA . ILE A 1 214 ? 20.477 -1.333 8.810 1.00 23.41 213 ILE A CA 1
ATOM 1691 C C . ILE A 1 214 ? 19.657 -1.934 7.674 1.00 25.40 213 ILE A C 1
ATOM 1692 O O . ILE A 1 214 ? 18.778 -1.263 7.108 1.00 25.16 213 ILE A O 1
ATOM 1697 N N . GLU A 1 215 ? 19.901 -3.207 7.341 1.00 26.08 214 GLU A N 1
ATOM 1698 C CA . GLU A 1 215 ? 19.211 -3.819 6.213 1.00 23.24 214 GLU A CA 1
ATOM 1699 C C . GLU A 1 215 ? 17.710 -3.893 6.449 1.00 23.29 214 GLU A C 1
ATOM 1700 O O . GLU A 1 215 ? 16.937 -3.883 5.490 1.00 25.17 214 GLU A O 1
ATOM 1706 N N . TYR A 1 216 ? 17.285 -3.964 7.706 1.00 20.77 215 TYR A N 1
ATOM 1707 C CA . TYR A 1 216 ? 15.855 -3.944 8.013 1.00 21.48 215 TYR A CA 1
ATOM 1708 C C . TYR A 1 216 ? 15.217 -2.675 7.469 1.00 24.37 215 TYR A C 1
ATOM 1709 O O . TYR A 1 216 ? 14.175 -2.714 6.803 1.00 22.87 215 TYR A O 1
ATOM 1718 N N . PHE A 1 217 ? 15.839 -1.534 7.758 1.00 23.04 216 PHE A N 1
ATOM 1719 C CA . PHE A 1 217 ? 15.313 -0.252 7.315 1.00 22.37 216 PHE A CA 1
ATOM 1720 C C . PHE A 1 217 ? 15.517 -0.053 5.823 1.00 24.22 216 PHE A C 1
ATOM 1721 O O . PHE A 1 217 ? 14.710 0.621 5.179 1.00 24.14 216 PHE A O 1
ATOM 1729 N N . GLN A 1 218 ? 16.572 -0.642 5.251 1.00 24.55 217 GLN A N 1
ATOM 1730 C CA . GLN A 1 218 ? 16.738 -0.598 3.803 1.00 24.29 217 GLN A CA 1
ATOM 1731 C C . GLN A 1 218 ? 15.608 -1.341 3.094 1.00 23.62 217 GLN A C 1
ATOM 1732 O O . GLN A 1 218 ? 15.081 -0.859 2.088 1.00 24.84 217 GLN A O 1
ATOM 1738 N N . ARG A 1 219 ? 15.230 -2.523 3.593 1.00 23.74 218 ARG A N 1
ATOM 1739 C CA . ARG A 1 219 ? 14.091 -3.222 3.000 1.00 24.70 218 ARG A CA 1
ATOM 1740 C C . ARG A 1 219 ? 12.820 -2.391 3.133 1.00 26.43 218 ARG A C 1
ATOM 1741 O O . ARG A 1 219 ? 11.994 -2.339 2.213 1.00 25.48 218 ARG A O 1
ATOM 1749 N N . MET A 1 220 ? 12.679 -1.683 4.245 1.00 23.77 219 MET A N 1
ATOM 1750 C CA . MET A 1 220 ? 11.482 -0.880 4.439 1.00 24.22 219 MET A CA 1
ATOM 1751 C C . MET A 1 220 ? 11.481 0.278 3.451 1.00 24.71 219 MET A C 1
ATOM 1752 O O . MET A 1 220 ? 10.455 0.581 2.829 1.00 25.22 219 MET A O 1
ATOM 1757 N N . GLN A 1 221 ? 12.649 0.913 3.258 1.00 25.50 220 GLN A N 1
ATOM 1758 C CA . GLN A 1 221 ? 12.741 1.996 2.288 1.00 27.80 220 GLN A CA 1
ATOM 1759 C C . GLN A 1 221 ? 12.509 1.493 0.867 1.00 28.03 220 GLN A C 1
ATOM 1760 O O . GLN A 1 221 ? 11.947 2.222 0.040 1.00 29.42 220 GLN A O 1
ATOM 1766 N N . ALA A 1 222 ? 12.916 0.255 0.560 1.00 26.94 221 ALA A N 1
ATOM 1767 C CA . ALA A 1 222 ? 12.656 -0.279 -0.771 1.00 26.00 221 ALA A CA 1
ATOM 1768 C C . ALA A 1 222 ? 11.182 -0.607 -0.964 1.00 29.12 221 ALA A C 1
ATOM 1769 O O . ALA A 1 222 ? 10.664 -0.487 -2.079 1.00 32.58 221 ALA A O 1
ATOM 1771 N N . ALA A 1 223 ? 10.497 -1.013 0.105 1.00 26.60 222 ALA A N 1
ATOM 1772 C CA . ALA A 1 223 ? 9.104 -1.445 -0.010 1.00 26.14 222 ALA A CA 1
ATOM 1773 C C . ALA A 1 223 ? 8.123 -0.282 -0.067 1.00 26.98 222 ALA A C 1
ATOM 1774 O O . ALA A 1 223 ? 7.056 -0.417 -0.676 1.00 30.36 222 ALA A O 1
ATOM 1776 N N . PHE A 1 224 ? 8.434 0.845 0.570 1.00 28.50 223 PHE A N 1
ATOM 1777 C CA . PHE A 1 224 ? 7.473 1.928 0.746 1.00 27.17 223 PHE A CA 1
ATOM 1778 C C . PHE A 1 224 ? 8.031 3.215 0.150 1.00 29.86 223 PHE A C 1
ATOM 1779 O O . PHE A 1 224 ? 9.196 3.558 0.383 1.00 29.63 223 PHE A O 1
ATOM 1787 N N . ASP A 1 225 ? 7.201 3.923 -0.614 1.00 35.06 224 ASP A N 1
ATOM 1788 C CA . ASP A 1 225 ? 7.637 5.134 -1.299 1.00 34.37 224 ASP A CA 1
ATOM 1789 C C . ASP A 1 225 ? 7.584 6.338 -0.358 1.00 31.83 224 ASP A C 1
ATOM 1790 O O . ASP A 1 225 ? 7.163 6.245 0.799 1.00 29.69 224 ASP A O 1
ATOM 1795 N N . ALA A 1 226 ? 7.975 7.500 -0.881 1.00 32.66 225 ALA A N 1
ATOM 1796 C CA . ALA A 1 226 ? 8.146 8.676 -0.038 1.00 32.66 225 ALA A CA 1
ATOM 1797 C C . ALA A 1 226 ? 6.828 9.301 0.393 1.00 32.99 225 ALA A C 1
ATOM 1798 O O . ALA A 1 226 ? 6.840 10.186 1.253 1.00 35.15 225 ALA A O 1
ATOM 1800 N N . ASP A 1 227 ? 5.706 8.882 -0.185 1.00 33.75 226 ASP A N 1
ATOM 1801 C CA . ASP A 1 227 ? 4.408 9.296 0.323 1.00 34.30 226 ASP A CA 1
ATOM 1802 C C . ASP A 1 227 ? 3.945 8.424 1.480 1.00 33.14 226 ASP A C 1
ATOM 1803 O O . ASP A 1 227 ? 2.951 8.759 2.141 1.00 33.75 226 ASP A O 1
ATOM 1808 N N . THR A 1 228 ? 4.636 7.314 1.732 1.00 30.40 227 THR A N 1
ATOM 1809 C CA . THR A 1 228 ? 4.287 6.381 2.794 1.00 27.39 227 THR A CA 1
ATOM 1810 C C . THR A 1 228 ? 5.301 6.376 3.925 1.00 27.36 227 THR A C 1
ATOM 1811 O O . THR A 1 228 ? 4.933 6.441 5.099 1.00 26.17 227 THR A O 1
ATOM 1815 N N . MET A 1 229 ? 6.585 6.309 3.600 1.00 26.15 228 MET A N 1
ATOM 1816 C CA . MET A 1 229 ? 7.640 6.302 4.600 1.00 24.59 228 MET A CA 1
ATOM 1817 C C . MET A 1 229 ? 8.436 7.591 4.503 1.00 25.94 228 MET A C 1
ATOM 1818 O O . MET A 1 229 ? 8.832 7.999 3.407 1.00 25.98 228 MET A O 1
ATOM 1823 N N . ARG A 1 230 ? 8.649 8.234 5.642 1.00 22.88 229 ARG A N 1
ATOM 1824 C CA . ARG A 1 230 ? 9.405 9.480 5.647 1.00 24.20 229 ARG A CA 1
ATOM 1825 C C . ARG A 1 230 ? 10.315 9.517 6.861 1.00 24.71 229 ARG A C 1
ATOM 1826 O O . ARG A 1 230 ? 9.871 9.270 7.986 1.00 25.14 229 ARG A O 1
ATOM 1834 N N . ILE A 1 231 ? 11.587 9.843 6.631 1.00 24.50 230 ILE A N 1
ATOM 1835 C CA . ILE A 1 231 ? 12.570 10.000 7.698 1.00 21.57 230 ILE A CA 1
ATOM 1836 C C . ILE A 1 231 ? 12.756 11.484 7.946 1.00 21.95 230 ILE A C 1
ATOM 1837 O O . ILE A 1 231 ? 13.036 12.241 7.013 1.00 27.22 230 ILE A O 1
ATOM 1842 N N . PHE A 1 232 ? 12.567 11.902 9.188 1.00 20.68 231 PHE A N 1
ATOM 1843 C CA . PHE A 1 232 ? 12.718 13.302 9.568 1.00 23.41 231 PHE A CA 1
ATOM 1844 C C . PHE A 1 232 ? 14.040 13.458 10.304 1.00 22.49 231 PHE A C 1
ATOM 1845 O O . PHE A 1 232 ? 14.355 12.658 11.192 1.00 23.88 231 PHE A O 1
ATOM 1853 N N . VAL A 1 233 ? 14.820 14.472 9.929 1.00 24.41 232 VAL A N 1
ATOM 1854 C CA . VAL A 1 233 ? 16.191 14.621 10.409 1.00 25.53 232 VAL A CA 1
ATOM 1855 C C . VAL A 1 233 ? 16.355 16.032 10.963 1.00 25.20 232 VAL A C 1
ATOM 1856 O O . VAL A 1 233 ? 16.179 17.011 10.230 1.00 25.65 232 VAL A O 1
ATOM 1860 N N . ALA A 1 234 ? 16.674 16.132 12.251 1.00 24.29 233 ALA A N 1
ATOM 1861 C CA . ALA A 1 234 ? 16.838 17.411 12.932 1.00 24.51 233 ALA A CA 1
ATOM 1862 C C . ALA A 1 234 ? 18.323 17.710 13.085 1.00 25.31 233 ALA A C 1
ATOM 1863 O O . ALA A 1 234 ? 19.083 16.860 13.556 1.00 26.77 233 ALA A O 1
ATOM 1865 N N . GLU A 1 235 ? 18.716 18.931 12.713 1.00 24.82 234 GLU A N 1
ATOM 1866 C CA . GLU A 1 235 ? 20.098 19.379 12.785 1.00 27.44 234 GLU A CA 1
ATOM 1867 C C . GLU A 1 235 ? 20.120 20.778 13.379 1.00 26.53 234 GLU A C 1
ATOM 1868 O O . GLU A 1 235 ? 19.129 21.511 13.323 1.00 27.45 234 GLU A O 1
ATOM 1874 N N . ARG A 1 236 ? 21.266 21.155 13.941 1.00 26.40 235 ARG A N 1
ATOM 1875 C CA . ARG A 1 236 ? 21.500 22.534 14.354 1.00 25.39 235 ARG A CA 1
ATOM 1876 C C . ARG A 1 236 ? 22.881 22.933 13.867 1.00 30.71 235 ARG A C 1
ATOM 1877 O O . ARG A 1 236 ? 23.879 22.345 14.295 1.00 31.15 235 ARG A O 1
ATOM 1885 N N . GLU A 1 237 ? 22.927 23.910 12.964 1.00 33.91 236 GLU A N 1
ATOM 1886 C CA . GLU A 1 237 ? 24.177 24.407 12.390 1.00 37.22 236 GLU A CA 1
ATOM 1887 C C . GLU A 1 237 ? 25.076 23.260 11.924 1.00 37.68 236 GLU A C 1
ATOM 1888 O O . GLU A 1 237 ? 26.235 23.116 12.333 1.00 41.16 236 GLU A O 1
ATOM 1894 N N . GLY A 1 238 ? 24.504 22.427 11.061 1.00 39.44 237 GLY A N 1
ATOM 1895 C CA . GLY A 1 238 ? 25.248 21.334 10.468 1.00 41.09 237 GLY A CA 1
ATOM 1896 C C . GLY A 1 238 ? 25.543 20.159 11.376 1.00 41.14 237 GLY A C 1
ATOM 1897 O O . GLY A 1 238 ? 26.178 19.202 10.923 1.00 39.62 237 GLY A O 1
ATOM 1898 N N . LYS A 1 239 ? 25.115 20.187 12.633 1.00 32.84 238 LYS A N 1
ATOM 1899 C CA . LYS A 1 239 ? 25.315 19.075 13.551 1.00 31.26 238 LYS A CA 1
ATOM 1900 C C . LYS A 1 239 ? 24.057 18.215 13.572 1.00 30.64 238 LYS A C 1
ATOM 1901 O O . LYS A 1 239 ? 22.957 18.736 13.767 1.00 29.78 238 LYS A O 1
ATOM 1907 N N . LEU A 1 240 ? 24.223 16.907 13.374 1.00 30.85 239 LEU A N 1
ATOM 1908 C CA . LEU A 1 240 ? 23.104 15.968 13.433 1.00 30.29 239 LEU A CA 1
ATOM 1909 C C . LEU A 1 240 ? 22.699 15.731 14.884 1.00 28.99 239 LEU A C 1
ATOM 1910 O O . LEU A 1 240 ? 23.540 15.388 15.720 1.00 29.12 239 LEU A O 1
ATOM 1915 N N . LEU A 1 241 ? 21.404 15.890 15.182 1.00 26.53 240 LEU A N 1
ATOM 1916 C CA . LEU A 1 241 ? 20.922 15.831 16.557 1.00 26.44 240 LEU A CA 1
ATOM 1917 C C . LEU A 1 241 ? 19.951 14.684 16.794 1.00 25.41 240 LEU A C 1
ATOM 1918 O O . LEU A 1 241 ? 20.184 13.873 17.698 1.00 26.13 240 LEU A O 1
ATOM 1923 N N . SER A 1 242 ? 18.861 14.610 16.038 1.00 24.12 241 SER A N 1
ATOM 1924 C CA A SER A 1 242 ? 17.871 13.570 16.269 0.32 26.91 241 SER A CA 1
ATOM 1925 C CA B SER A 1 242 ? 17.815 13.626 16.291 0.68 26.93 241 SER A CA 1
ATOM 1926 C C . SER A 1 242 ? 17.155 13.263 14.966 1.00 25.85 241 SER A C 1
ATOM 1927 O O . SER A 1 242 ? 17.167 14.051 14.016 1.00 26.54 241 SER A O 1
ATOM 1932 N N . THR A 1 243 ? 16.541 12.075 14.919 1.00 25.74 242 THR A N 1
ATOM 1933 C CA . THR A 1 243 ? 15.770 11.665 13.752 1.00 25.50 242 THR A CA 1
ATOM 1934 C C . THR A 1 243 ? 14.553 10.872 14.199 1.00 25.05 242 THR A C 1
ATOM 1935 O O . THR A 1 243 ? 14.429 10.466 15.359 1.00 24.46 242 THR A O 1
ATOM 1939 N N . GLY A 1 244 ? 13.658 10.636 13.247 1.00 24.54 243 GLY A N 1
ATOM 1940 C CA . GLY A 1 244 ? 12.580 9.690 13.459 1.00 24.80 243 GLY A CA 1
ATOM 1941 C C . GLY A 1 244 ? 12.031 9.211 12.140 1.00 25.03 243 GLY A C 1
ATOM 1942 O O . GLY A 1 244 ? 12.101 9.916 11.131 1.00 24.56 243 GLY A O 1
ATOM 1943 N N . ILE A 1 245 ? 11.465 8.003 12.149 1.00 22.93 244 ILE A N 1
ATOM 1944 C CA . ILE A 1 245 ? 10.823 7.430 10.976 1.00 20.62 244 ILE A CA 1
ATOM 1945 C C . ILE A 1 245 ? 9.320 7.398 11.231 1.00 21.07 244 ILE A C 1
ATOM 1946 O O . ILE A 1 245 ? 8.868 6.892 12.263 1.00 23.08 244 ILE A O 1
ATOM 1951 N N . ALA A 1 246 ? 8.554 7.941 10.303 1.00 22.99 245 ALA A N 1
ATOM 1952 C CA . ALA A 1 246 ? 7.098 7.881 10.390 1.00 22.30 245 ALA A CA 1
ATOM 1953 C C . ALA A 1 246 ? 6.542 7.195 9.154 1.00 22.86 245 ALA A C 1
ATOM 1954 O O . ALA A 1 246 ? 7.036 7.401 8.046 1.00 23.34 245 ALA A O 1
ATOM 1956 N N . LEU A 1 247 ? 5.487 6.396 9.341 1.00 23.60 246 LEU A N 1
ATOM 1957 C CA . LEU A 1 247 ? 4.808 5.731 8.239 1.00 25.65 246 LEU A CA 1
ATOM 1958 C C . LEU A 1 247 ? 3.369 6.200 8.200 1.00 22.67 246 LEU A C 1
ATOM 1959 O O . LEU A 1 247 ? 2.688 6.180 9.226 1.00 25.09 246 LEU A O 1
ATOM 1964 N N . LYS A 1 248 ? 2.923 6.621 7.024 1.00 21.95 247 LYS A N 1
ATOM 1965 C CA . LYS A 1 248 ? 1.547 7.045 6.788 1.00 23.20 247 LYS A CA 1
ATOM 1966 C C . LYS A 1 248 ? 0.823 5.907 6.088 1.00 24.58 247 LYS A C 1
ATOM 1967 O O . LYS A 1 248 ? 1.263 5.450 5.029 1.00 26.33 247 LYS A O 1
ATOM 1973 N N . TYR A 1 249 ? -0.288 5.458 6.671 1.00 22.47 248 TYR A N 1
ATOM 1974 C CA . TYR A 1 249 ? -1.008 4.326 6.114 1.00 23.75 248 TYR A CA 1
ATOM 1975 C C . TYR A 1 249 ? -2.383 4.269 6.757 1.00 23.13 248 TYR A C 1
ATOM 1976 O O . TYR A 1 249 ? -2.506 4.410 7.975 1.00 23.26 248 TYR A O 1
ATOM 1985 N N . GLY A 1 250 ? -3.405 4.042 5.940 1.00 27.87 249 GLY A N 1
ATOM 1986 C CA . GLY A 1 250 ? -4.757 4.013 6.482 1.00 24.15 249 GLY A CA 1
ATOM 1987 C C . GLY A 1 250 ? -5.088 5.352 7.111 1.00 24.42 249 GLY A C 1
ATOM 1988 O O . GLY A 1 250 ? -4.803 6.416 6.547 1.00 28.21 249 GLY A O 1
ATOM 1989 N N . ARG A 1 251 ? -5.634 5.310 8.322 1.00 25.57 250 ARG A N 1
ATOM 1990 C CA . ARG A 1 251 ? -6.074 6.524 9.002 1.00 25.53 250 ARG A CA 1
ATOM 1991 C C . ARG A 1 251 ? -5.010 7.150 9.900 1.00 24.69 250 ARG A C 1
ATOM 1992 O O . ARG A 1 251 ? -5.344 8.043 10.685 1.00 26.26 250 ARG A O 1
ATOM 2000 N N . LYS A 1 252 ? -3.748 6.723 9.831 1.00 22.43 251 LYS A N 1
ATOM 2001 C CA . LYS A 1 252 ? -2.795 7.248 10.796 1.00 22.99 251 LYS A CA 1
ATOM 2002 C C . LYS A 1 252 ? -1.411 7.451 10.196 1.00 23.73 251 LYS A C 1
ATOM 2003 O O . LYS A 1 252 ? -1.025 6.808 9.214 1.00 27.85 251 LYS A O 1
ATOM 2009 N N . ILE A 1 253 ? -0.688 8.385 10.799 1.00 22.97 252 ILE A N 1
ATOM 2010 C CA . ILE A 1 253 ? 0.759 8.498 10.659 1.00 22.15 252 ILE A CA 1
ATOM 2011 C C . ILE A 1 253 ? 1.343 7.995 11.966 1.00 25.18 252 ILE A C 1
ATOM 2012 O O . ILE A 1 253 ? 0.911 8.417 13.046 1.00 24.57 252 ILE A O 1
ATOM 2017 N N . TRP A 1 254 ? 2.311 7.084 11.875 1.00 24.66 253 TRP A N 1
ATOM 2018 C CA . TRP A 1 254 ? 2.792 6.340 13.028 1.00 24.32 253 TRP A CA 1
ATOM 2019 C C . TRP A 1 254 ? 4.276 6.617 13.198 1.00 24.16 253 TRP A C 1
ATOM 2020 O O . TRP A 1 254 ? 5.066 6.335 12.293 1.00 24.47 253 TRP A O 1
ATOM 2031 N N . TYR A 1 255 ? 4.639 7.194 14.339 1.00 24.16 254 TYR A N 1
ATOM 2032 C CA . TYR A 1 255 ? 6.034 7.424 14.709 1.00 23.35 254 TYR A CA 1
ATOM 2033 C C . TYR A 1 255 ? 6.583 6.082 15.181 1.00 26.51 254 TYR A C 1
ATOM 2034 O O . TYR A 1 255 ? 6.170 5.573 16.225 1.00 29.47 254 TYR A O 1
ATOM 2043 N N . MET A 1 256 ? 7.499 5.492 14.407 1.00 23.81 255 MET A N 1
ATOM 2044 C CA . MET A 1 256 ? 7.884 4.091 14.551 1.00 26.67 255 MET A CA 1
ATOM 2045 C C . MET A 1 256 ? 9.252 3.897 15.182 1.00 28.64 255 MET A C 1
ATOM 2046 O O . MET A 1 256 ? 9.415 3.042 16.059 1.00 27.60 255 MET A O 1
ATOM 2051 N N . TYR A 1 257 ? 10.252 4.644 14.727 1.00 25.74 256 TYR A N 1
ATOM 2052 C CA . TYR A 1 257 ? 11.611 4.509 15.222 1.00 25.14 256 TYR A CA 1
ATOM 2053 C C . TYR A 1 257 ? 12.216 5.898 15.339 1.00 24.63 256 TYR A C 1
ATOM 2054 O O . TYR A 1 257 ? 11.846 6.807 14.594 1.00 26.61 256 TYR A O 1
ATOM 2063 N N . ALA A 1 258 ? 13.180 6.048 16.243 1.00 26.40 257 ALA A N 1
ATOM 2064 C CA . ALA A 1 258 ? 13.794 7.353 16.461 1.00 25.63 257 ALA A CA 1
ATOM 2065 C C . ALA A 1 258 ? 15.074 7.182 17.267 1.00 27.96 257 ALA A C 1
ATOM 2066 O O . ALA A 1 258 ? 15.351 6.115 17.817 1.00 27.97 257 ALA A O 1
ATOM 2068 N N . GLY A 1 259 ? 15.828 8.268 17.355 1.00 26.76 258 GLY A N 1
ATOM 2069 C CA . GLY A 1 259 ? 17.052 8.290 18.134 1.00 27.60 258 GLY A CA 1
ATOM 2070 C C . GLY A 1 259 ? 17.632 9.685 18.167 1.00 29.23 258 GLY A C 1
ATOM 2071 O O . GLY A 1 259 ? 17.293 10.541 17.342 1.00 25.79 258 GLY A O 1
ATOM 2072 N N . SER A 1 260 ? 18.518 9.904 19.142 1.00 29.47 259 SER A N 1
ATOM 2073 C CA A SER A 1 260 ? 19.268 11.147 19.263 0.71 29.09 259 SER A CA 1
ATOM 2074 C CA B SER A 1 260 ? 19.266 11.144 19.252 0.29 29.12 259 SER A CA 1
ATOM 2075 C C . SER A 1 260 ? 20.731 10.844 19.527 1.00 28.60 259 SER A C 1
ATOM 2076 O O . SER A 1 260 ? 21.074 9.820 20.123 1.00 28.23 259 SER A O 1
ATOM 2081 N N . MET A 1 261 ? 21.577 11.764 19.087 1.00 26.27 260 MET A N 1
ATOM 2082 C CA . MET A 1 261 ? 23.007 11.680 19.306 1.00 29.99 260 MET A CA 1
ATOM 2083 C C . MET A 1 261 ? 23.307 11.995 20.767 1.00 30.99 260 MET A C 1
ATOM 2084 O O . MET A 1 261 ? 22.458 12.516 21.497 1.00 33.20 260 MET A O 1
ATOM 2089 N N . ASP A 1 262 ? 24.530 11.663 21.199 1.00 33.50 261 ASP A N 1
ATOM 2090 C CA . ASP A 1 262 ? 24.951 12.054 22.535 1.00 34.65 261 ASP A CA 1
ATOM 2091 C C . ASP A 1 262 ? 25.146 13.565 22.593 1.00 31.47 261 ASP A C 1
ATOM 2092 O O . ASP A 1 262 ? 25.307 14.239 21.571 1.00 31.71 261 ASP A O 1
ATOM 2097 N N . GLY A 1 263 ? 25.183 14.083 23.809 1.00 32.37 262 GLY A N 1
ATOM 2098 C CA . GLY A 1 263 ? 25.509 15.485 24.013 1.00 31.65 262 GLY A CA 1
ATOM 2099 C C . GLY A 1 263 ? 24.269 16.359 24.017 1.00 32.24 262 GLY A C 1
ATOM 2100 O O . GLY A 1 263 ? 23.139 15.913 24.237 1.00 31.11 262 GLY A O 1
ATOM 2101 N N . ASN A 1 264 ? 24.498 17.640 23.771 1.00 29.20 263 ASN A N 1
ATOM 2102 C CA . ASN A 1 264 ? 23.404 18.599 23.760 1.00 27.66 263 ASN A CA 1
ATOM 2103 C C . ASN A 1 264 ? 22.591 18.452 22.481 1.00 29.44 263 ASN A C 1
ATOM 2104 O O . ASN A 1 264 ? 23.135 18.523 21.375 1.00 30.53 263 ASN A O 1
ATOM 2109 N N . THR A 1 265 ? 21.280 18.251 22.625 1.00 27.19 264 THR A N 1
ATOM 2110 C CA . THR A 1 265 ? 20.422 18.102 21.462 1.00 29.66 264 THR A CA 1
ATOM 2111 C C . THR A 1 265 ? 19.340 19.156 21.347 1.00 27.20 264 THR A C 1
ATOM 2112 O O . THR A 1 265 ? 18.532 19.083 20.415 1.00 27.42 264 THR A O 1
ATOM 2116 N N . TYR A 1 266 ? 19.295 20.130 22.255 1.00 25.44 265 TYR A N 1
ATOM 2117 C CA . TYR A 1 266 ? 18.454 21.314 22.075 1.00 27.02 265 TYR A CA 1
ATOM 2118 C C . TYR A 1 266 ? 16.979 20.991 21.877 1.00 26.22 265 TYR A C 1
ATOM 2119 O O . TYR A 1 266 ? 16.273 21.739 21.189 1.00 24.65 265 TYR A O 1
ATOM 2128 N N . TYR A 1 267 ? 16.508 19.899 22.482 1.00 27.10 266 TYR A N 1
ATOM 2129 C CA . TYR A 1 267 ? 15.101 19.480 22.373 1.00 27.29 266 TYR A CA 1
ATOM 2130 C C . TYR A 1 267 ? 14.708 19.110 20.946 1.00 28.45 266 TYR A C 1
ATOM 2131 O O . TYR A 1 267 ? 13.519 19.145 20.589 1.00 26.69 266 TYR A O 1
ATOM 2140 N N . ALA A 1 268 ? 15.696 18.728 20.134 1.00 26.39 267 ALA A N 1
ATOM 2141 C CA . ALA A 1 268 ? 15.434 18.359 18.745 1.00 23.95 267 ALA A CA 1
ATOM 2142 C C . ALA A 1 268 ? 14.347 17.308 18.578 1.00 24.72 267 ALA A C 1
ATOM 2143 O O . ALA A 1 268 ? 13.602 17.399 17.588 1.00 24.01 267 ALA A O 1
ATOM 2145 N N . PRO A 1 269 ? 14.195 16.320 19.468 1.00 25.37 268 PRO A N 1
ATOM 2146 C CA . PRO A 1 269 ? 13.074 15.373 19.310 1.00 24.29 268 PRO A CA 1
ATOM 2147 C C . PRO A 1 269 ? 11.712 16.030 19.295 1.00 26.21 268 PRO A C 1
ATOM 2148 O O . PRO A 1 269 ? 10.789 15.494 18.672 1.00 26.25 268 PRO A O 1
ATOM 2152 N N . TYR A 1 270 ? 11.540 17.152 19.996 1.00 24.86 269 TYR A N 1
ATOM 2153 C CA . TYR A 1 270 ? 10.252 17.838 19.956 1.00 24.88 269 TYR A CA 1
ATOM 2154 C C . TYR A 1 270 ? 10.019 18.462 18.588 1.00 25.05 269 TYR A C 1
ATOM 2155 O O . TYR A 1 270 ? 8.876 18.544 18.123 1.00 25.53 269 TYR A O 1
ATOM 2164 N N . ALA A 1 271 ? 11.087 18.973 17.963 1.00 23.61 270 ALA A N 1
ATOM 2165 C CA . ALA A 1 271 ? 10.977 19.500 16.607 1.00 23.62 270 ALA A CA 1
ATOM 2166 C C . ALA A 1 271 ? 10.629 18.394 15.616 1.00 24.80 270 ALA A C 1
ATOM 2167 O O . ALA A 1 271 ? 9.826 18.603 14.698 1.00 24.67 270 ALA A O 1
ATOM 2169 N N . VAL A 1 272 ? 11.213 17.209 15.789 1.00 24.20 271 VAL A N 1
ATOM 2170 C CA . VAL A 1 272 ? 10.849 16.085 14.930 1.00 24.16 271 VAL A CA 1
ATOM 2171 C C . VAL A 1 272 ? 9.360 15.766 15.079 1.00 26.18 271 VAL A C 1
ATOM 2172 O O . VAL A 1 272 ? 8.637 15.624 14.085 1.00 23.90 271 VAL A O 1
ATOM 2176 N N . GLN A 1 273 ? 8.877 15.679 16.325 1.00 21.03 272 GLN A N 1
ATOM 2177 C CA . GLN A 1 273 ? 7.450 15.415 16.544 1.00 23.77 272 GLN A CA 1
ATOM 2178 C C . GLN A 1 273 ? 6.597 16.478 15.880 1.00 23.65 272 GLN A C 1
ATOM 2179 O O . GLN A 1 273 ? 5.570 16.170 15.263 1.00 24.32 272 GLN A O 1
ATOM 2185 N N . SER A 1 274 ? 6.986 17.749 16.023 1.00 22.95 273 SER A N 1
ATOM 2186 C CA . SER A 1 274 ? 6.164 18.822 15.473 1.00 25.17 273 SER A CA 1
ATOM 2187 C C . SER A 1 274 ? 6.024 18.667 13.961 1.00 26.09 273 SER A C 1
ATOM 2188 O O . SER A 1 274 ? 4.929 18.835 13.415 1.00 22.84 273 SER A O 1
ATOM 2191 N N . GLU A 1 275 ? 7.104 18.270 13.276 1.00 22.60 274 GLU A N 1
ATOM 2192 C CA . GLU A 1 275 ? 7.055 18.140 11.826 1.00 24.74 274 GLU A CA 1
ATOM 2193 C C . GLU A 1 275 ? 6.289 16.907 11.381 1.00 23.47 274 GLU A C 1
ATOM 2194 O O . GLU A 1 275 ? 5.648 16.918 10.325 1.00 24.83 274 GLU A O 1
ATOM 2200 N N . MET A 1 276 ? 6.343 15.851 12.180 1.00 24.23 275 MET A N 1
ATOM 2201 C CA . MET A 1 276 ? 5.628 14.619 11.888 1.00 24.32 275 MET A CA 1
ATOM 2202 C C . MET A 1 276 ? 4.129 14.869 12.041 1.00 24.06 275 MET A C 1
ATOM 2203 O O . MET A 1 276 ? 3.321 14.457 11.196 1.00 23.67 275 MET A O 1
ATOM 2208 N N . ILE A 1 277 ? 3.754 15.589 13.095 1.00 22.76 276 ILE A N 1
ATOM 2209 C CA . ILE A 1 277 ? 2.365 16.021 13.269 1.00 21.90 276 ILE A CA 1
ATOM 2210 C C . ILE A 1 277 ? 1.932 16.938 12.132 1.00 25.41 276 ILE A C 1
ATOM 2211 O O . ILE A 1 277 ? 0.791 16.858 11.655 1.00 24.52 276 ILE A O 1
ATOM 2216 N N . GLN A 1 278 ? 2.813 17.846 11.703 1.00 23.47 277 GLN A N 1
ATOM 2217 C CA . GLN A 1 278 ? 2.470 18.727 10.591 1.00 24.04 277 GLN A CA 1
ATOM 2218 C C . GLN A 1 278 ? 2.190 17.927 9.322 1.00 27.14 277 GLN A C 1
ATOM 2219 O O . GLN A 1 278 ? 1.272 18.262 8.560 1.00 26.36 277 GLN A O 1
ATOM 2225 N N . T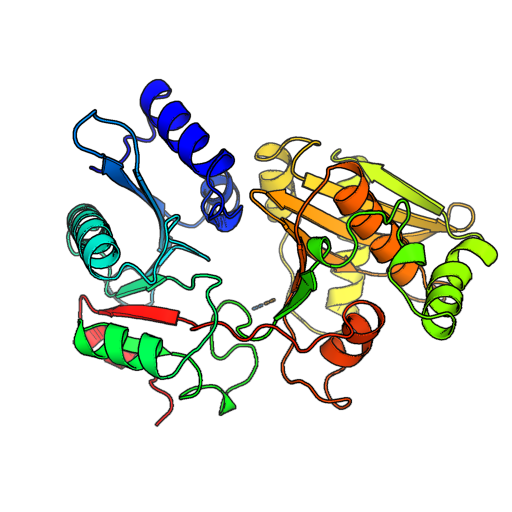RP A 1 279 ? 2.955 16.851 9.097 1.00 25.62 278 TRP A N 1
ATOM 2226 C CA . TRP A 1 279 ? 2.695 15.964 7.968 1.00 24.56 278 TRP A CA 1
ATOM 2227 C C . TRP A 1 279 ? 1.288 15.389 8.043 1.00 26.10 278 TRP A C 1
ATOM 2228 O O . TRP A 1 279 ? 0.588 15.320 7.029 1.00 25.02 278 TRP A O 1
ATOM 2239 N N . ALA A 1 280 ? 0.860 14.977 9.244 1.00 23.99 279 ALA A N 1
ATOM 2240 C CA . ALA A 1 280 ? -0.498 14.469 9.433 1.00 25.21 279 ALA A CA 1
ATOM 2241 C C . ALA A 1 280 ? -1.537 15.538 9.128 1.00 25.92 279 ALA A C 1
ATOM 2242 O O . ALA A 1 280 ? -2.551 15.261 8.477 1.00 27.21 279 ALA A O 1
ATOM 2244 N N . LEU A 1 281 ? -1.315 16.768 9.596 1.00 23.80 280 LEU A N 1
ATOM 2245 C CA . LEU A 1 281 ? -2.291 17.812 9.310 1.00 25.54 280 LEU A CA 1
ATOM 2246 C C . LEU A 1 281 ? -2.347 18.110 7.818 1.00 28.98 280 LEU A C 1
ATOM 2247 O O . LEU A 1 281 ? -3.436 18.244 7.245 1.00 31.17 280 LEU A O 1
ATOM 2252 N N . ASP A 1 282 ? -1.180 18.194 7.170 1.00 28.86 281 ASP A N 1
ATOM 2253 C CA . ASP A 1 282 ? -1.100 18.557 5.757 1.00 30.40 281 ASP A CA 1
ATOM 2254 C C . ASP A 1 282 ? -1.728 17.508 4.851 1.00 31.07 281 ASP A C 1
ATOM 2255 O O . ASP A 1 282 ? -2.134 17.836 3.731 1.00 32.95 281 ASP A O 1
ATOM 2260 N N . THR A 1 283 ? -1.806 16.260 5.299 1.00 29.05 282 THR A N 1
ATOM 2261 C CA . THR A 1 283 ? -2.395 15.187 4.513 1.00 30.22 282 THR A CA 1
ATOM 2262 C C . THR A 1 283 ? -3.791 14.816 4.991 1.00 30.83 282 THR A C 1
ATOM 2263 O O . THR A 1 283 ? -4.353 13.826 4.514 1.00 29.76 282 THR A O 1
ATOM 2267 N N . ASN A 1 284 ? -4.352 15.580 5.932 1.00 29.16 283 ASN A N 1
ATOM 2268 C CA . ASN A 1 284 ? -5.707 15.351 6.438 1.00 29.20 283 ASN A CA 1
ATOM 2269 C C . ASN A 1 284 ? -5.862 13.960 7.052 1.00 31.39 283 ASN A C 1
ATOM 2270 O O . ASN A 1 284 ? -6.873 13.286 6.858 1.00 30.06 283 ASN A O 1
ATOM 2275 N N . THR A 1 285 ? -4.847 13.525 7.795 1.00 29.09 284 THR A N 1
ATOM 2276 C CA . THR A 1 285 ? -4.864 12.212 8.425 1.00 28.04 284 THR A CA 1
ATOM 2277 C C . THR A 1 285 ? -5.547 12.272 9.785 1.00 27.72 284 THR A C 1
ATOM 2278 O O . THR A 1 285 ? -5.377 13.230 10.543 1.00 28.61 284 THR A O 1
ATOM 2282 N N . ASP A 1 286 ? -6.352 11.244 10.079 1.00 26.10 285 ASP A N 1
ATOM 2283 C CA . ASP A 1 286 ? -7.170 11.254 11.289 1.00 27.39 285 ASP A CA 1
ATOM 2284 C C . ASP A 1 286 ? -6.331 11.142 12.557 1.00 26.28 285 ASP A C 1
ATOM 2285 O O . ASP A 1 286 ? -6.644 11.783 13.567 1.00 25.15 285 ASP A O 1
ATOM 2290 N N . LEU A 1 287 ? -5.284 10.312 12.552 1.00 24.06 286 LEU A N 1
ATOM 2291 C CA . LEU A 1 287 ? -4.604 9.965 13.788 1.00 22.60 286 LEU A CA 1
ATOM 2292 C C . LEU A 1 287 ? -3.104 10.145 13.632 1.00 22.70 286 LEU A C 1
ATOM 2293 O O . LEU A 1 287 ? -2.554 9.925 12.557 1.00 25.44 286 LEU A O 1
ATOM 2298 N N . TYR A 1 288 ? -2.455 10.548 14.722 1.00 22.17 287 TYR A N 1
ATOM 2299 C CA . TYR A 1 288 ? -1.002 10.515 14.842 1.00 21.85 287 TYR A CA 1
ATOM 2300 C C . TYR A 1 288 ? -0.662 9.614 16.020 1.00 23.77 287 TYR A C 1
ATOM 2301 O O . TYR A 1 288 ? -1.044 9.906 17.157 1.00 26.14 287 TYR A O 1
ATOM 2310 N N . ASP A 1 289 ? 0.055 8.519 15.764 1.00 24.08 288 ASP A N 1
ATOM 2311 C CA . ASP A 1 289 ? 0.243 7.493 16.779 1.00 25.15 288 ASP A CA 1
ATOM 2312 C C . ASP A 1 289 ? 1.707 7.546 17.198 1.00 25.49 288 ASP A C 1
ATOM 2313 O O . ASP A 1 289 ? 2.604 7.349 16.365 1.00 25.59 288 ASP A O 1
ATOM 2318 N N . LEU A 1 290 ? 1.954 7.868 18.467 1.00 25.87 289 LEU A N 1
ATOM 2319 C CA . LEU A 1 290 ? 3.306 7.890 19.015 1.00 27.02 289 LEU A CA 1
ATOM 2320 C C . LEU A 1 290 ? 3.722 6.544 19.569 1.00 28.31 289 LEU A C 1
ATOM 2321 O O . LEU A 1 290 ? 4.860 6.396 20.021 1.00 31.02 289 LEU A O 1
ATOM 2326 N N . GLY A 1 291 ? 2.837 5.564 19.561 1.00 28.96 290 GLY A N 1
ATOM 2327 C CA . GLY A 1 291 ? 3.252 4.225 19.914 1.00 29.32 290 GLY A CA 1
ATOM 2328 C C . GLY A 1 291 ? 3.172 3.943 21.400 1.00 26.99 290 GLY A C 1
ATOM 2329 O O . GLY A 1 291 ? 2.497 4.621 22.183 1.00 27.64 290 GLY A O 1
ATOM 2330 N N . GLY A 1 292 ? 3.900 2.903 21.791 1.00 25.62 291 GLY A N 1
ATOM 2331 C CA . GLY A 1 292 ? 3.619 2.254 23.048 1.00 31.25 291 GLY A CA 1
ATOM 2332 C C . GLY A 1 292 ? 4.194 2.958 24.261 1.00 31.38 291 GLY A C 1
ATOM 2333 O O . GLY A 1 292 ? 5.193 3.672 24.199 1.00 29.97 291 GLY A O 1
ATOM 2334 N N . ILE A 1 293 ? 3.524 2.734 25.387 1.00 30.24 292 ILE A N 1
ATOM 2335 C CA . ILE A 1 293 ? 4.022 3.049 26.714 1.00 31.86 292 ILE A CA 1
ATOM 2336 C C . ILE A 1 293 ? 3.869 1.793 27.558 1.00 36.67 292 ILE A C 1
ATOM 2337 O O . ILE A 1 293 ? 3.187 0.842 27.172 1.00 33.35 292 ILE A O 1
ATOM 2342 N N . GLU A 1 294 ? 4.519 1.791 28.721 1.00 37.80 293 GLU A N 1
ATOM 2343 C CA . GLU A 1 294 ? 4.316 0.664 29.621 1.00 39.21 293 GLU A CA 1
ATOM 2344 C C . GLU A 1 294 ? 3.156 0.901 30.584 1.00 41.27 293 GLU A C 1
ATOM 2345 O O . GLU A 1 294 ? 2.327 0.008 30.788 1.00 40.87 293 GLU A O 1
ATOM 2351 N N . SER A 1 295 ? 3.052 2.096 31.156 1.00 41.39 294 SER A N 1
ATOM 2352 C CA . SER A 1 295 ? 1.920 2.407 32.016 1.00 40.53 294 SER A CA 1
ATOM 2353 C C . SER A 1 295 ? 1.683 3.911 32.022 1.00 41.99 294 SER A C 1
ATOM 2354 O O . SER A 1 295 ? 2.581 4.703 31.728 1.00 40.69 294 SER A O 1
ATOM 2357 N N . GLU A 1 296 ? 0.447 4.292 32.348 1.00 42.11 295 GLU A N 1
ATOM 2358 C CA . GLU A 1 296 ? 0.040 5.694 32.398 1.00 42.27 295 GLU A CA 1
ATOM 2359 C C . GLU A 1 296 ? 0.501 6.294 33.726 1.00 43.36 295 GLU A C 1
ATOM 2360 O O . GLU A 1 296 ? -0.287 6.591 34.626 1.00 47.45 295 GLU A O 1
ATOM 2366 N N . SER A 1 297 ? 1.816 6.470 33.836 1.00 44.25 296 SER A N 1
ATOM 2367 C CA . SER A 1 297 ? 2.423 6.896 35.088 1.00 47.63 296 SER A CA 1
ATOM 2368 C C . SER A 1 297 ? 3.656 7.739 34.799 1.00 46.30 296 SER A C 1
ATOM 2369 O O . SER A 1 297 ? 4.395 7.469 33.849 1.00 44.29 296 SER A O 1
ATOM 2372 N N . THR A 1 298 ? 3.877 8.753 35.639 1.00 48.65 297 THR A N 1
ATOM 2373 C CA . THR A 1 298 ? 5.084 9.564 35.535 1.00 47.26 297 THR A CA 1
ATOM 2374 C C . THR A 1 298 ? 6.349 8.765 35.821 1.00 49.04 297 THR A C 1
ATOM 2375 O O . THR A 1 298 ? 7.451 9.258 35.554 1.00 50.42 297 THR A O 1
ATOM 2379 N N . ASP A 1 299 ? 6.217 7.545 36.345 1.00 50.67 298 ASP A N 1
ATOM 2380 C CA . ASP A 1 299 ? 7.358 6.665 36.537 1.00 52.03 298 ASP A CA 1
ATOM 2381 C C . ASP A 1 299 ? 7.842 6.058 35.225 1.00 48.55 298 ASP A C 1
ATOM 2382 O O . ASP A 1 299 ? 8.994 5.609 35.145 1.00 51.04 298 ASP A O 1
ATOM 2387 N N . ASP A 1 300 ? 6.990 6.049 34.198 1.00 45.95 299 ASP A N 1
ATOM 2388 C CA . ASP A 1 300 ? 7.336 5.535 32.876 1.00 43.82 299 ASP A CA 1
ATOM 2389 C C . ASP A 1 300 ? 7.820 6.696 32.016 1.00 41.18 299 ASP A C 1
ATOM 2390 O O . ASP A 1 300 ? 7.041 7.592 31.674 1.00 41.32 299 ASP A O 1
ATOM 2395 N N . SER A 1 301 ? 9.104 6.672 31.651 1.00 42.81 300 SER A N 1
ATOM 2396 C CA . SER A 1 301 ? 9.665 7.782 30.887 1.00 43.26 300 SER A CA 1
ATOM 2397 C C . SER A 1 301 ? 9.117 7.838 29.466 1.00 39.25 300 SER A C 1
ATOM 2398 O O . SER A 1 301 ? 9.099 8.914 28.857 1.00 39.40 300 SER A O 1
ATOM 2401 N N . LEU A 1 302 ? 8.682 6.701 28.914 1.00 36.79 301 LEU A N 1
ATOM 2402 C CA . LEU A 1 302 ? 7.994 6.733 27.627 1.00 38.92 301 LEU A CA 1
ATOM 2403 C C . LEU A 1 302 ? 6.710 7.539 27.721 1.00 35.37 301 LEU A C 1
ATOM 2404 O O . LEU A 1 302 ? 6.398 8.329 26.823 1.00 33.24 301 LEU A O 1
ATOM 2409 N N . TYR A 1 303 ? 5.944 7.342 28.797 1.00 36.01 302 TYR A N 1
ATOM 2410 C CA . TYR A 1 303 ? 4.708 8.090 28.979 1.00 34.94 302 TYR A CA 1
ATOM 2411 C C . TYR A 1 303 ? 4.975 9.576 29.177 1.00 33.71 302 TYR A C 1
ATOM 2412 O O . TYR A 1 303 ? 4.270 10.413 28.611 1.00 36.15 302 TYR A O 1
ATOM 2421 N N . VAL A 1 304 ? 5.976 9.918 29.990 1.00 36.68 303 VAL A N 1
ATOM 2422 C CA . VAL A 1 304 ? 6.290 11.323 30.243 1.00 37.20 303 VAL A CA 1
ATOM 2423 C C . VAL A 1 304 ? 6.574 12.052 28.935 1.00 35.09 303 VAL A C 1
ATOM 2424 O O . VAL A 1 304 ? 6.013 13.123 28.665 1.00 37.12 303 VAL A O 1
ATOM 2428 N N . PHE A 1 305 ? 7.439 11.470 28.099 1.00 36.06 304 PHE A N 1
ATOM 2429 C CA . PHE A 1 305 ? 7.782 12.098 26.829 1.00 33.97 304 PHE A CA 1
ATOM 2430 C C . PHE A 1 305 ? 6.568 12.206 25.917 1.00 34.80 304 PHE A C 1
ATOM 2431 O O . PHE A 1 305 ? 6.288 13.273 25.365 1.00 32.92 304 PHE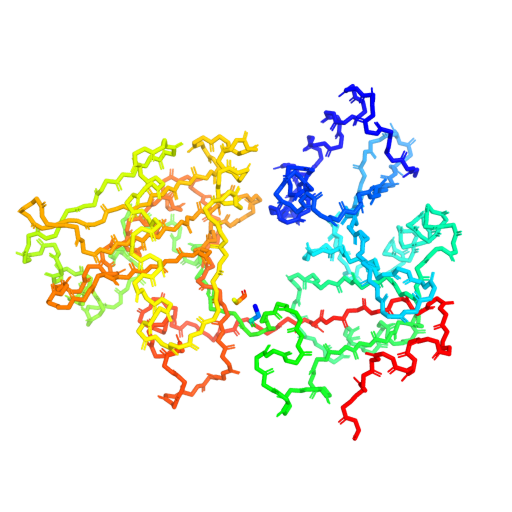 A O 1
ATOM 2439 N N . LYS A 1 306 ? 5.840 11.100 25.733 1.00 30.87 305 LYS A N 1
ATOM 2440 C CA . LYS A 1 306 ? 4.734 11.106 24.784 1.00 28.46 305 LYS A CA 1
ATOM 2441 C C . LYS A 1 306 ? 3.538 11.915 25.289 1.00 31.29 305 LYS A C 1
ATOM 2442 O O . LYS A 1 306 ? 2.738 12.407 24.485 1.00 27.98 305 LYS A O 1
ATOM 2448 N N . HIS A 1 307 ? 3.411 12.082 26.606 1.00 32.32 306 HIS A N 1
ATOM 2449 C CA . HIS A 1 307 ? 2.312 12.866 27.154 1.00 32.66 306 HIS A CA 1
ATOM 2450 C C . HIS A 1 307 ? 2.442 14.351 26.833 1.00 32.33 306 HIS A C 1
ATOM 2451 O O . HIS A 1 307 ? 1.444 15.076 26.899 1.00 35.09 306 HIS A O 1
ATOM 2458 N N . VAL A 1 308 ? 3.645 14.813 26.485 1.00 32.79 307 VAL A N 1
ATOM 2459 C CA . VAL A 1 308 ? 3.813 16.182 26.001 1.00 32.15 307 VAL A CA 1
ATOM 2460 C C . VAL A 1 308 ? 2.949 16.422 24.772 1.00 34.90 307 VAL A C 1
ATOM 2461 O O . VAL A 1 308 ? 2.435 17.531 24.566 1.00 34.24 307 VAL A O 1
ATOM 2465 N N . PHE A 1 309 ? 2.745 15.387 23.952 1.00 30.84 308 PHE A N 1
ATOM 2466 C CA . PHE A 1 309 ? 2.032 15.523 22.690 1.00 30.07 308 PHE A CA 1
ATOM 2467 C C . PHE A 1 309 ? 0.644 14.905 22.682 1.00 29.51 308 PHE A C 1
ATOM 2468 O O . PHE A 1 309 ? -0.163 15.261 21.818 1.00 29.35 308 PHE A O 1
ATOM 2476 N N . VAL A 1 310 ? 0.350 13.988 23.603 1.00 27.76 309 VAL A N 1
ATOM 2477 C CA . VAL A 1 310 ? -0.946 13.321 23.690 1.00 30.25 309 VAL A CA 1
ATOM 2478 C C . VAL A 1 310 ? -1.483 13.594 25.085 1.00 32.93 309 VAL A C 1
ATOM 2479 O O . VAL A 1 310 ? -1.028 12.993 26.064 1.00 32.86 309 VAL A O 1
ATOM 2483 N N . LYS A 1 311 ? -2.436 14.517 25.189 1.00 31.13 310 LYS A N 1
ATOM 2484 C CA . LYS A 1 311 ? -3.022 14.843 26.479 1.00 33.06 310 LYS A CA 1
ATOM 2485 C C . LYS A 1 311 ? -4.200 13.948 26.828 1.00 35.94 310 LYS A C 1
ATOM 2486 O O . LYS A 1 311 ? -4.518 13.800 28.011 1.00 39.12 310 LYS A O 1
ATOM 2492 N N . ASP A 1 312 ? -4.842 13.342 25.836 1.00 33.66 311 ASP A N 1
ATOM 2493 C CA . ASP A 1 312 ? -5.909 12.404 26.130 1.00 35.46 311 ASP A CA 1
ATOM 2494 C C . ASP A 1 312 ? -5.334 11.127 26.729 1.00 34.83 311 ASP A C 1
ATOM 2495 O O . ASP A 1 312 ? -4.123 10.893 26.738 1.00 33.91 311 ASP A O 1
ATOM 2500 N N . ALA A 1 313 ? -6.227 10.296 27.244 1.00 36.01 312 ALA A N 1
ATOM 2501 C CA . ALA A 1 313 ? -5.809 9.032 27.801 1.00 34.87 312 ALA A CA 1
ATOM 2502 C C . ALA A 1 313 ? -5.229 8.147 26.697 1.00 30.93 312 ALA A C 1
ATOM 2503 O O . ALA A 1 313 ? -5.669 8.209 25.545 1.00 28.94 312 ALA A O 1
ATOM 2505 N N . PRO A 1 314 ? -4.230 7.330 27.018 1.00 33.21 313 PRO A N 1
ATOM 2506 C CA . PRO A 1 314 ? -3.739 6.357 26.034 1.00 30.60 313 PRO A CA 1
ATOM 2507 C C . PRO A 1 314 ? -4.844 5.409 25.599 1.00 31.91 313 PRO A C 1
ATOM 2508 O O . PRO A 1 314 ? -5.788 5.133 26.345 1.00 33.19 313 PRO A O 1
ATOM 2512 N N . ARG A 1 315 ? -4.736 4.933 24.360 1.00 29.04 314 ARG A N 1
ATOM 2513 C CA . ARG A 1 315 ? -5.661 3.921 23.870 1.00 26.73 314 ARG A CA 1
ATOM 2514 C C . ARG A 1 315 ? -5.162 2.580 24.366 1.00 27.33 314 ARG A C 1
ATOM 2515 O O . ARG A 1 315 ? -3.961 2.300 24.303 1.00 27.92 314 ARG A O 1
ATOM 2523 N N . GLU A 1 316 ? -6.068 1.788 24.918 1.00 26.57 315 GLU A N 1
ATOM 2524 C CA . GLU A 1 316 ? -5.752 0.455 25.403 1.00 28.34 315 GLU A CA 1
ATOM 2525 C C . GLU A 1 316 ? -6.440 -0.537 24.478 1.00 27.29 315 GLU A C 1
ATOM 2526 O O . GLU A 1 316 ? -7.669 -0.508 24.340 1.00 26.22 315 GLU A O 1
ATOM 2532 N N . TYR A 1 317 ? -5.650 -1.385 23.821 1.00 26.64 316 TYR A N 1
ATOM 2533 C CA . TYR A 1 317 ? -6.214 -2.273 22.819 1.00 24.99 316 TYR A CA 1
ATOM 2534 C C . TYR A 1 317 ? -6.588 -3.626 23.425 1.00 24.09 316 TYR A C 1
ATOM 2535 O O . TYR A 1 317 ? -6.234 -3.960 24.559 1.00 25.61 316 TYR A O 1
ATOM 2544 N N . ILE A 1 318 ? -7.318 -4.404 22.626 1.00 24.16 317 ILE A N 1
ATOM 2545 C CA . ILE A 1 318 ? -7.772 -5.729 23.033 1.00 23.99 317 ILE A CA 1
ATOM 2546 C C . ILE A 1 318 ? -6.604 -6.689 23.223 1.00 25.26 317 ILE A C 1
ATOM 2547 O O . ILE A 1 318 ? -6.772 -7.753 23.832 1.00 24.18 317 ILE A O 1
ATOM 2552 N N . GLY A 1 319 ? -5.418 -6.346 22.724 1.00 24.88 318 GLY A N 1
ATOM 2553 C CA . GLY A 1 319 ? -4.271 -7.219 22.893 1.00 22.90 318 GLY A CA 1
ATOM 2554 C C . GLY A 1 319 ? -4.215 -8.332 21.862 1.00 23.18 318 GLY A C 1
ATOM 2555 O O . GLY A 1 319 ? -4.632 -8.175 20.715 1.00 24.94 318 GLY A O 1
ATOM 2556 N N . GLU A 1 320 ? -3.640 -9.461 22.279 1.00 22.27 319 GLU A N 1
ATOM 2557 C CA . GLU A 1 320 ? -3.435 -10.597 21.395 1.00 20.86 319 GLU A CA 1
ATOM 2558 C C . GLU A 1 320 ? -4.639 -11.524 21.403 1.00 24.15 319 GLU A C 1
ATOM 2559 O O . GLU A 1 320 ? -5.107 -11.946 22.467 1.00 24.52 319 GLU A O 1
ATOM 2565 N N . ILE A 1 321 ? -5.116 -11.845 20.210 1.00 20.76 320 ILE A N 1
ATOM 2566 C CA . ILE A 1 321 ? -6.215 -12.781 20.008 1.00 22.30 320 ILE A CA 1
ATOM 2567 C C . ILE A 1 321 ? -5.634 -14.036 19.360 1.00 21.10 320 ILE A C 1
ATOM 2568 O O . ILE A 1 321 ? -5.139 -13.984 18.230 1.00 23.25 320 ILE A O 1
ATOM 2573 N N . ASP A 1 322 ? -5.710 -15.173 20.058 1.00 23.48 321 ASP A N 1
ATOM 2574 C CA . ASP A 1 322 ? -5.055 -16.401 19.612 1.00 22.75 321 ASP A CA 1
ATOM 2575 C C . ASP A 1 322 ? -6.111 -17.419 19.193 1.00 23.72 321 ASP A C 1
ATOM 2576 O O . ASP A 1 322 ? -6.947 -17.810 20.011 1.00 25.10 321 ASP A O 1
ATOM 2581 N N . LYS A 1 323 ? -6.075 -17.825 17.922 1.00 23.02 322 LYS A N 1
ATOM 2582 C CA . LYS A 1 323 ? -6.817 -18.988 17.436 1.00 22.36 322 LYS A CA 1
ATOM 2583 C C . LYS A 1 323 ? -5.890 -20.185 17.646 1.00 22.85 322 LYS A C 1
ATOM 2584 O O . LYS A 1 323 ? -4.880 -20.339 16.931 1.00 23.03 322 LYS A O 1
ATOM 2590 N N . VAL A 1 324 ? -6.180 -20.987 18.671 1.00 23.15 323 VAL A N 1
ATOM 2591 C CA . VAL A 1 324 ? -5.292 -22.083 19.066 1.00 21.84 323 VAL A CA 1
ATOM 2592 C C . VAL A 1 324 ? -5.504 -23.256 18.124 1.00 24.44 323 VAL A C 1
ATOM 2593 O O . VAL A 1 324 ? -6.633 -23.740 17.955 1.00 23.23 323 VAL A O 1
ATOM 2597 N N . LEU A 1 325 ? -4.416 -23.747 17.533 1.00 24.20 324 LEU A N 1
ATOM 2598 C CA . LEU A 1 325 ? -4.514 -24.814 16.552 1.00 24.21 324 LEU A CA 1
ATOM 2599 C C . LEU A 1 325 ? -3.901 -26.123 17.029 1.00 27.05 324 LEU A C 1
ATOM 2600 O O . LEU A 1 325 ? -4.454 -27.189 16.755 1.00 27.70 324 LEU A O 1
ATOM 2605 N N . ASP A 1 326 ? -2.770 -26.070 17.735 1.00 26.87 325 ASP A N 1
ATOM 2606 C CA . ASP A 1 326 ? -2.159 -27.243 18.375 1.00 24.57 325 ASP A CA 1
ATOM 2607 C C . ASP A 1 326 ? -2.098 -26.940 19.864 1.00 26.84 325 ASP A C 1
ATOM 2608 O O . ASP A 1 326 ? -1.174 -26.239 20.320 1.00 25.52 325 ASP A O 1
ATOM 2613 N N . PRO A 1 327 ? -3.043 -27.428 20.669 1.00 26.27 326 PRO A N 1
ATOM 2614 C CA . PRO A 1 327 ? -3.090 -26.975 22.068 1.00 23.88 326 PRO A CA 1
ATOM 2615 C C . PRO A 1 327 ? -1.935 -27.472 22.914 1.00 24.52 326 PRO A C 1
ATOM 2616 O O . PRO A 1 327 ? -1.576 -26.806 23.895 1.00 24.64 326 PRO A O 1
ATOM 2620 N N . GLU A 1 328 ? -1.353 -28.625 22.579 1.00 26.22 327 GLU A N 1
ATOM 2621 C CA . GLU A 1 328 ? -0.193 -29.102 23.321 1.00 24.76 327 GLU A CA 1
ATOM 2622 C C . GLU A 1 328 ? 0.986 -28.152 23.148 1.00 23.97 327 GLU A C 1
ATOM 2623 O O . GLU A 1 328 ? 1.593 -27.723 24.133 1.00 25.44 327 GLU A O 1
ATOM 2629 N N . VAL A 1 329 ? 1.289 -27.769 21.908 1.00 23.53 328 VAL A N 1
ATOM 2630 C CA . VAL A 1 329 ? 2.383 -26.821 21.677 1.00 24.82 328 VAL A CA 1
ATOM 2631 C C . VAL A 1 329 ? 2.036 -25.432 22.218 1.00 25.59 328 VAL A C 1
ATOM 2632 O O . VAL A 1 329 ? 2.891 -24.738 22.784 1.00 25.29 328 VAL A O 1
ATOM 2636 N N . TYR A 1 330 ? 0.778 -25.003 22.078 1.00 22.92 329 TYR A N 1
ATOM 2637 C CA . TYR A 1 330 ? 0.392 -23.710 22.633 1.00 22.40 329 TYR A CA 1
ATOM 2638 C C . TYR A 1 330 ? 0.680 -23.642 24.128 1.00 23.96 329 TYR A C 1
ATOM 2639 O O . TYR A 1 330 ? 1.226 -22.646 24.620 1.00 25.05 329 TYR A O 1
ATOM 2648 N N . ALA A 1 331 ? 0.336 -24.708 24.865 1.00 23.61 330 ALA A N 1
ATOM 2649 C CA . ALA A 1 331 ? 0.568 -24.722 26.303 1.00 24.58 330 ALA A CA 1
ATOM 2650 C C . ALA A 1 331 ? 2.061 -24.709 26.636 1.00 26.16 330 ALA A C 1
ATOM 2651 O O . ALA A 1 331 ? 2.458 -24.121 27.647 1.00 30.43 330 ALA A O 1
ATOM 2653 N N . GLU A 1 332 ? 2.895 -25.331 25.803 1.00 27.52 331 GLU A N 1
ATOM 2654 C CA . GLU A 1 332 ? 4.337 -25.312 26.077 1.00 28.25 331 GLU A CA 1
ATOM 2655 C C . GLU A 1 332 ? 4.945 -23.937 25.834 1.00 27.91 331 GLU A C 1
ATOM 2656 O O . GLU A 1 332 ? 5.865 -23.526 26.554 1.00 32.29 331 GLU A O 1
ATOM 2662 N N . LEU A 1 333 ? 4.457 -23.210 24.825 1.00 28.10 332 LEU A N 1
ATOM 2663 C CA . LEU A 1 333 ? 5.136 -22.003 24.355 1.00 27.97 332 LEU A CA 1
ATOM 2664 C C . LEU A 1 333 ? 4.498 -20.697 24.816 1.00 28.76 332 LEU A C 1
ATOM 2665 O O . LEU A 1 333 ? 5.130 -19.644 24.679 1.00 28.79 332 LEU A O 1
ATOM 2670 N N . VAL A 1 334 ? 3.278 -20.729 25.357 1.00 24.96 333 VAL A N 1
ATOM 2671 C CA . VAL A 1 334 ? 2.553 -19.508 25.714 1.00 32.49 333 VAL A CA 1
ATOM 2672 C C . VAL A 1 334 ? 2.072 -19.611 27.157 1.00 36.02 333 VAL A C 1
ATOM 2673 O O . VAL A 1 334 ? 1.476 -20.620 27.543 1.00 35.59 333 VAL A O 1
ATOM 2677 N N . LYS A 1 335 ? 2.309 -18.561 27.945 1.00 38.78 334 LYS A N 1
ATOM 2678 C CA . LYS A 1 335 ? 1.803 -18.481 29.311 1.00 40.38 334 LYS A CA 1
ATOM 2679 C C . LYS A 1 335 ? 0.574 -17.582 29.361 1.00 41.76 334 LYS A C 1
ATOM 2680 O O . LYS A 1 335 ? 0.521 -16.551 28.684 1.00 40.71 334 LYS A O 1
ATOM 2686 N N . ASP A 1 336 ? -0.407 -17.966 30.179 1.00 44.02 335 ASP A N 1
ATOM 2687 C CA . ASP A 1 336 ? -1.696 -17.283 30.209 1.00 46.12 335 ASP A CA 1
ATOM 2688 C C . ASP A 1 336 ? -1.806 -16.203 31.283 1.00 44.93 335 ASP A C 1
ATOM 2689 O O . ASP A 1 336 ? -2.858 -15.562 31.387 1.00 45.22 335 ASP A O 1
ATOM 2694 N N . GLY A 1 337 ? -0.761 -15.980 32.077 1.00 45.14 336 GLY A N 1
ATOM 2695 C CA . GLY A 1 337 ? -0.786 -14.950 33.096 1.00 43.66 336 GLY A CA 1
ATOM 2696 C C . GLY A 1 337 ? -1.321 -15.369 34.449 1.00 49.03 336 GLY A C 1
ATOM 2697 O O . GLY A 1 337 ? -1.449 -14.512 35.335 1.00 46.75 336 GLY A O 1
ATOM 2698 N N . HIS A 1 338 ? -1.634 -16.652 34.640 1.00 47.40 337 HIS A N 1
ATOM 2699 C CA . HIS A 1 338 ? -2.134 -17.161 35.918 1.00 46.60 337 HIS A CA 1
ATOM 2700 C C . HIS A 1 338 ? -1.026 -17.204 36.962 1.00 50.48 337 HIS A C 1
ATOM 2701 O O . HIS A 1 338 ? 0.128 -17.494 36.642 1.00 49.39 337 HIS A O 1
ATOM 2790 N N . ALA C 3 1 ? 14.164 -7.098 20.386 1.00 35.72 3 ALA C N 1
ATOM 2791 C CA . ALA C 3 1 ? 13.451 -7.452 21.608 1.00 37.98 3 ALA C CA 1
ATOM 2792 C C . ALA C 3 1 ? 13.091 -6.219 22.440 1.00 40.39 3 ALA C C 1
ATOM 2793 O O . ALA C 3 1 ? 12.092 -6.221 23.165 1.00 37.21 3 ALA C O 1
ATOM 2804 N N . CYS C 3 3 ? 10.846 -2.192 20.254 1.00 36.83 5 CYS C N 1
ATOM 2805 C CA . CYS C 3 3 ? 9.480 -1.926 20.693 1.00 40.96 5 CYS C CA 1
ATOM 2806 C C . CYS C 3 3 ? 8.507 -2.481 19.645 1.00 37.34 5 CYS C C 1
ATOM 2807 O O . CYS C 3 3 ? 7.698 -1.751 19.075 1.00 37.89 5 CYS C O 1
#

B-factor: mean 31.09, std 7.74, range [19.57, 85.45]

Radius of gyration: 20.5 Å; Cα contacts (8 Å, |Δi|>4): 676; chains: 2; bounding box: 47×58×47 Å

Nearest PDB structures (foldseek):
  7z6k-assembly1_A  TM=1.003E+00  e=4.792E-73  Weissella viridescens
  7z6a-assembly1_A  TM=1.001E+00  e=1.782E-70  Weissella viridescens
  1xe4-assembly1_A  TM=9.942E-01  e=3.335E-69  Weissella viridescens
  1xf8-assembly1_A  TM=9.940E-01  e=3.433E-68  Weissella viridescens
  1lrz-assembly1_A  TM=8.041E-01  e=2.360E-19  Staphylococcus aureus

Organism: Weissella viridescens (NCBI:txid1629)

Foldseek 3Di:
DKQDPPPVVSLVLVQVCQQAALQHDPLFRPLVCLLVVQWAWIKDFDADPVRRTAKIFIWTWDDDPDQATAIEGEQDIRHPVLVPVVVVVRVVRVVVRCVLRHQKHKYFHQAFDDPVSLVVLVVVPKAFAAPLQLVVWQVSAVFGQWWQKDFCVVPLPDQFLLSVDPPVLNVLLCFLVVVAKDKDKWLDPVLLVLFVVFQVQQCVVVVHDDDDSVSSVSVSVSDHGLFKMKMWIAGPPHTFKIWIWGDGNQEIETDGMGTHPDDRRSRVSNNVRVSVNSCSVVVHRMYIDGHWGDCDPVTVSNVVSCSRGVDGTGGGRGMIIPGSNVVVCVVPHDRND

Secondary structure (DSSP, 8-state):
-B--TT-HHHHHHHHHHHHH-TT--GGGSTHHHHHTTTSEEEEEEEE-TTS-EEEEEEEEEE--SSSSEEEEETT--BS-TT-HHHHHHHHHHHHHHHTT-EEEEEE--S-B--HHHHHHHHHTT-EEESGGGGGG-GGGSSS-SEEEEEEGGG-TT--SGGGGS-HHHHHHHHHHHHTTEEEEEE-SHHHHHHHHHHHHHHHHHHT-----HHHHHHHHHHS-TTTEEEEEEEETTEEEEEEEEEEETTEEEEEEEEE-SS--TTHHHHHHHHHHHHHHHTT-SEEEEEEES-SSTT-HHHHHHHTT--SPPEEB--EEEEES-HHHHHHH-----/--

Solvent-accessible surface area: 15732 Å² total

InterPro domains:
  IPR003447 FemABX peptidyl transferase [PF02388] (13-235)
  IPR003447 FemABX peptidyl transferase [PF02388] (240-331)
  IPR003447 FemABX peptidyl transferase [PS51191] (1-336)
  IPR016181 Acyl-CoA N-acyltransferase [SSF55729] (4-160)
  IPR016181 Acyl-CoA N-acyltransferase [SSF55729] (167-334)
  IPR050644 Peptidoglycan Glycine Bridge Synthesis [PTHR36174] (6-331)